Protein AF-A0A2H5X0K4-F1 (afdb_monomer_lite)

pLDDT: mean 94.86, std 5.43, range [49.44, 98.5]

Foldseek 3Di:
DEAEAEDDPPDDPVNVVVVQVVCVVVPHPYYDYAPCVPVNPVSCVRVVVVVVVCVVPDDDPDDPQDALQPQPVVLVQSCLCVPLVEPEEAEDPCAVVVSVVCVVVVLSSFHEDEDADPCGSARDNVDDDRDHHHYFYFHHWADPPVVRHIYTYRDDDCPDDDAPPDHLVVFWDADPVRDITSDDD

Secondary structure (DSSP, 8-state):
-EEEEE--TT--HHHHHHHHHHHHHTT-SEEEEE-HHHHGGGGGHHHHHHHHHHHHH-------SS-TTS-HHHHHHHHHHHTS--SEEEEPTTHHHHHHHHHHTTGGGSPEEEE--TTSSSS-TT--SS--S-EEEE-EEEEETTTTEEEEE-S---SSPPPPSS-GGGG-EE-TT--EES---

Sequence (185 aa):
MVVAINRFPTDTEAEIELLGRLALAAGADRVAVSQSFARGAEGGIALAETVRDICRESTSHFQPLYPDNAPLTQKIETIAQQVYGASDVHYEAGVRSQLKQFEKWGFRHLPVCFAKTQFSLSHDPNLKGAPRDFTLPVVDAQLASGAGFIRVLCGEMMTMPGLPAEPAALRMDIDECGRITGMSW

Radius of gyration: 22.32 Å; chains: 1; bounding box: 61×39×52 Å

Structure (mmCIF, N/CA/C/O backbone):
data_AF-A0A2H5X0K4-F1
#
_entry.id   AF-A0A2H5X0K4-F1
#
loop_
_atom_site.group_PDB
_atom_site.id
_atom_site.type_symbol
_atom_site.label_atom_id
_atom_site.label_alt_id
_atom_site.label_comp_id
_atom_site.label_asym_id
_atom_site.label_entity_id
_atom_site.label_seq_id
_atom_site.pdbx_PDB_ins_code
_atom_site.Cartn_x
_atom_site.Cartn_y
_atom_site.Cartn_z
_atom_site.occupancy
_atom_site.B_iso_or_equiv
_atom_site.auth_seq_id
_atom_site.auth_comp_id
_atom_site.auth_asym_id
_atom_site.auth_atom_id
_atom_site.pdbx_PDB_model_num
ATOM 1 N N . MET A 1 1 ? -3.685 8.691 -13.829 1.00 90.94 1 MET A N 1
ATOM 2 C CA . MET A 1 1 ? -2.936 7.499 -13.389 1.00 90.94 1 MET A CA 1
ATOM 3 C C . MET A 1 1 ? -2.060 6.997 -14.530 1.00 90.94 1 MET A C 1
ATOM 5 O O . MET A 1 1 ? -2.572 6.732 -15.610 1.00 90.94 1 MET A O 1
ATOM 9 N N . VAL A 1 2 ? -0.752 6.869 -14.293 1.00 96.62 2 VAL A N 1
ATOM 10 C CA . VAL A 1 2 ? 0.201 6.246 -15.230 1.00 96.62 2 VAL A CA 1
ATOM 11 C C . VAL A 1 2 ? 0.543 4.855 -14.711 1.00 96.62 2 VAL A C 1
ATOM 13 O O . VAL A 1 2 ? 0.913 4.730 -13.545 1.00 96.62 2 VAL A O 1
ATOM 16 N N . VAL A 1 3 ? 0.463 3.828 -15.556 1.00 97.88 3 VAL A N 1
ATOM 17 C CA . VAL A 1 3 ? 1.002 2.497 -15.235 1.00 97.88 3 VAL A CA 1
ATOM 18 C C . VAL A 1 3 ? 2.413 2.376 -15.805 1.00 97.88 3 VAL A C 1
ATOM 20 O O . VAL A 1 3 ? 2.618 2.547 -17.006 1.00 97.88 3 VAL A O 1
ATOM 23 N N . ALA A 1 4 ? 3.384 2.078 -14.942 1.00 98.06 4 ALA A N 1
ATOM 24 C CA . ALA A 1 4 ? 4.766 1.822 -15.330 1.00 98.06 4 ALA A CA 1
ATOM 25 C C . ALA A 1 4 ? 5.026 0.310 -15.380 1.00 98.06 4 ALA A C 1
ATOM 27 O O . ALA A 1 4 ? 4.916 -0.370 -14.361 1.00 98.06 4 ALA A O 1
ATOM 28 N N . ILE A 1 5 ? 5.385 -0.212 -16.552 1.00 97.75 5 ILE A N 1
ATOM 29 C CA . ILE A 1 5 ? 5.762 -1.618 -16.733 1.00 97.75 5 ILE A CA 1
ATOM 30 C C . ILE A 1 5 ? 7.285 -1.704 -16.674 1.00 97.75 5 ILE A C 1
ATOM 32 O O . ILE A 1 5 ? 7.965 -1.231 -17.582 1.00 97.75 5 ILE A O 1
ATOM 36 N N . ASN A 1 6 ? 7.832 -2.298 -15.616 1.00 97.44 6 ASN A N 1
ATOM 37 C CA . ASN A 1 6 ? 9.268 -2.566 -15.534 1.00 97.44 6 ASN A CA 1
ATOM 38 C C . ASN A 1 6 ? 9.605 -3.783 -16.393 1.00 97.44 6 ASN A C 1
ATOM 40 O O . ASN A 1 6 ? 9.147 -4.880 -16.090 1.00 97.44 6 ASN A O 1
ATOM 44 N N . ARG A 1 7 ? 10.406 -3.586 -17.443 1.00 96.19 7 ARG A N 1
ATOM 45 C CA . ARG A 1 7 ? 10.774 -4.660 -18.368 1.00 96.19 7 ARG A CA 1
ATOM 46 C C . ARG A 1 7 ? 11.856 -5.565 -17.785 1.00 96.19 7 ARG A C 1
ATOM 48 O O . ARG A 1 7 ? 12.901 -5.079 -17.348 1.00 96.19 7 ARG A O 1
ATOM 55 N N . PHE A 1 8 ? 11.644 -6.870 -17.895 1.00 96.94 8 PHE A N 1
ATOM 56 C CA . PHE A 1 8 ? 12.611 -7.916 -17.584 1.00 96.94 8 PHE A CA 1
ATOM 57 C C . PHE A 1 8 ? 13.146 -8.605 -18.851 1.00 96.94 8 PHE A C 1
ATOM 59 O O . PHE A 1 8 ? 12.507 -8.560 -19.904 1.00 96.94 8 PHE A O 1
ATOM 66 N N . PRO A 1 9 ? 14.326 -9.259 -18.784 1.00 95.19 9 PRO A N 1
ATOM 67 C CA . PRO A 1 9 ? 14.927 -9.925 -19.944 1.00 95.19 9 PRO A CA 1
ATOM 68 C C . PRO A 1 9 ? 14.080 -11.047 -20.555 1.00 95.19 9 PRO A C 1
ATOM 70 O O . PRO A 1 9 ? 14.244 -11.359 -21.730 1.00 95.19 9 PRO A O 1
ATOM 73 N N . THR A 1 10 ? 13.209 -11.670 -19.761 1.00 97.31 10 THR A N 1
ATOM 74 C CA . THR A 1 10 ? 12.339 -12.772 -20.190 1.00 97.31 10 THR A CA 1
ATOM 75 C C . THR A 1 10 ? 11.026 -12.308 -20.812 1.00 97.31 10 THR A C 1
ATOM 77 O O . THR A 1 10 ? 10.320 -13.140 -21.373 1.00 97.31 10 THR A O 1
ATOM 80 N N . ASP A 1 11 ? 10.693 -11.019 -20.714 1.00 97.38 11 ASP A N 1
ATOM 81 C CA . ASP A 1 11 ? 9.416 -10.501 -21.197 1.00 97.38 11 ASP A CA 1
ATOM 82 C C . ASP A 1 11 ? 9.394 -10.469 -22.725 1.00 97.38 11 ASP A C 1
ATOM 84 O O . ASP A 1 11 ? 10.299 -9.928 -23.376 1.00 97.38 11 ASP A O 1
ATOM 88 N N . THR A 1 12 ? 8.324 -10.999 -23.307 1.00 98.00 12 THR A N 1
ATOM 89 C CA . THR A 1 12 ? 8.074 -10.881 -24.743 1.00 98.00 12 THR A CA 1
ATOM 90 C C . THR A 1 12 ? 7.369 -9.564 -25.070 1.00 98.00 12 THR A C 1
ATOM 92 O O . THR A 1 12 ? 6.610 -9.025 -24.263 1.00 98.00 12 THR A O 1
ATOM 95 N N . GLU A 1 13 ? 7.557 -9.048 -26.289 1.00 97.25 13 GLU A N 1
ATOM 96 C CA . GLU A 1 13 ? 6.825 -7.847 -26.732 1.00 97.25 13 GLU A CA 1
ATOM 97 C C . GLU A 1 13 ? 5.305 -8.059 -26.692 1.00 97.25 13 GLU A C 1
ATOM 99 O O . GLU A 1 13 ? 4.564 -7.173 -26.276 1.00 97.25 13 GLU A O 1
ATOM 104 N N . ALA A 1 14 ? 4.839 -9.264 -27.038 1.00 98.06 14 ALA A N 1
ATOM 105 C CA . ALA A 1 14 ? 3.418 -9.601 -27.026 1.00 98.06 14 ALA A CA 1
ATOM 106 C C . ALA A 1 14 ? 2.798 -9.506 -25.618 1.00 98.06 14 ALA A C 1
ATOM 108 O O . ALA A 1 14 ? 1.665 -9.041 -25.474 1.00 98.06 14 ALA A O 1
ATOM 109 N N . GLU A 1 15 ? 3.526 -9.918 -24.575 1.00 98.25 15 GLU A N 1
ATOM 110 C CA . GLU A 1 15 ? 3.076 -9.795 -23.182 1.00 98.25 15 GLU A CA 1
ATOM 111 C C . GLU A 1 15 ? 3.027 -8.334 -22.731 1.00 98.25 15 GLU A C 1
ATOM 113 O O . GLU A 1 15 ? 2.047 -7.918 -22.110 1.00 98.25 15 GLU A O 1
ATOM 118 N N . ILE A 1 16 ? 4.043 -7.540 -23.083 1.00 97.75 16 ILE A N 1
ATOM 119 C CA . ILE A 1 16 ? 4.106 -6.111 -22.750 1.00 97.75 16 ILE A CA 1
ATOM 120 C C . ILE A 1 16 ? 2.952 -5.353 -23.421 1.00 97.75 16 ILE A C 1
ATOM 122 O O . ILE A 1 16 ? 2.253 -4.574 -22.768 1.00 97.75 16 ILE A O 1
ATOM 126 N N . GLU A 1 17 ? 2.706 -5.610 -24.706 1.00 97.56 17 GLU A N 1
ATOM 127 C CA . GLU A 1 17 ? 1.599 -5.012 -25.454 1.00 97.56 17 GLU A CA 1
ATOM 128 C C . GLU A 1 17 ? 0.234 -5.424 -24.891 1.00 97.56 17 GLU A C 1
ATOM 130 O O . GLU A 1 17 ? -0.674 -4.595 -24.764 1.00 97.56 17 GLU A O 1
ATOM 135 N N . LEU A 1 18 ? 0.066 -6.702 -24.535 1.00 98.25 18 LEU A N 1
ATOM 136 C CA . LEU A 1 18 ? -1.154 -7.188 -23.896 1.00 98.25 18 LEU A CA 1
ATOM 137 C C . LEU A 1 18 ? -1.385 -6.491 -22.551 1.00 98.25 18 LEU A C 1
ATOM 139 O O . LEU A 1 18 ? -2.481 -5.978 -22.323 1.00 98.25 18 LEU A O 1
ATOM 143 N N . LEU A 1 19 ? -0.368 -6.428 -21.690 1.00 98.00 19 LEU A N 1
ATOM 144 C CA . LEU A 1 19 ? -0.458 -5.780 -20.383 1.00 98.00 19 LEU A CA 1
ATOM 145 C C . LEU A 1 19 ? -0.801 -4.293 -20.518 1.00 98.00 19 LEU A C 1
ATOM 147 O O . LEU A 1 19 ? -1.667 -3.797 -19.797 1.00 98.00 19 LEU A O 1
ATOM 151 N N . GLY A 1 20 ? -0.187 -3.595 -21.476 1.00 97.69 20 GLY A N 1
ATOM 152 C CA . GLY A 1 20 ? -0.501 -2.196 -21.752 1.00 97.69 20 GLY A CA 1
ATOM 153 C C . GLY A 1 20 ? -1.956 -1.992 -22.170 1.00 97.69 20 GLY A C 1
ATOM 154 O O . GLY A 1 20 ? -2.641 -1.127 -21.623 1.00 97.69 20 GLY A O 1
ATOM 155 N N . ARG A 1 21 ? -2.479 -2.835 -23.070 1.00 98.19 21 ARG A N 1
ATOM 156 C CA . ARG A 1 21 ? -3.899 -2.783 -23.459 1.00 98.19 21 ARG A CA 1
ATOM 157 C C . ARG A 1 21 ? -4.834 -3.072 -22.287 1.00 98.19 21 ARG A C 1
ATOM 159 O O . ARG A 1 21 ? -5.835 -2.376 -22.136 1.00 98.19 21 ARG A O 1
ATOM 166 N N . LEU A 1 22 ? -4.513 -4.066 -21.457 1.00 98.19 22 LEU A N 1
ATOM 167 C CA . LEU A 1 22 ? -5.312 -4.404 -20.276 1.00 98.19 22 LEU A CA 1
ATOM 168 C C . LEU A 1 22 ? -5.321 -3.265 -19.250 1.00 98.19 22 LEU A C 1
ATOM 170 O O . LEU A 1 22 ? -6.377 -2.955 -18.707 1.00 98.19 22 LEU A O 1
ATOM 174 N N . ALA A 1 23 ? -4.184 -2.606 -19.022 1.00 97.88 23 ALA A N 1
ATOM 175 C CA . ALA A 1 23 ? -4.092 -1.468 -18.112 1.00 97.88 23 ALA A CA 1
ATOM 176 C C . ALA A 1 23 ? -4.954 -0.283 -18.579 1.00 97.88 23 ALA A C 1
ATOM 178 O O . ALA A 1 23 ? -5.689 0.292 -17.776 1.00 97.88 23 ALA A O 1
ATOM 179 N N . LEU A 1 24 ? -4.921 0.048 -19.875 1.00 97.62 24 LEU A N 1
ATOM 180 C CA . LEU A 1 24 ? -5.780 1.090 -20.451 1.00 97.62 24 LEU A CA 1
ATOM 181 C C . LEU A 1 24 ? -7.266 0.718 -20.342 1.00 97.62 24 LEU A C 1
ATOM 183 O O . LEU A 1 24 ? -8.077 1.534 -19.914 1.00 97.62 24 LEU A O 1
ATOM 187 N N . ALA A 1 25 ? -7.623 -0.531 -20.658 1.00 98.06 25 ALA A N 1
ATOM 188 C CA . ALA A 1 25 ? -8.995 -1.023 -20.525 1.00 98.06 25 ALA A CA 1
ATOM 189 C C . ALA A 1 25 ? -9.495 -1.024 -19.067 1.00 98.06 25 ALA A C 1
ATOM 191 O O . ALA A 1 25 ? -10.690 -0.868 -18.829 1.00 98.06 25 ALA A O 1
ATOM 192 N N . ALA A 1 26 ? -8.589 -1.165 -18.096 1.00 96.62 26 ALA A N 1
ATOM 193 C CA . ALA A 1 26 ? -8.879 -1.087 -16.665 1.00 96.62 26 ALA A CA 1
ATOM 194 C C . ALA A 1 26 ? -8.952 0.356 -16.119 1.00 96.62 26 ALA A C 1
ATOM 196 O O . ALA A 1 26 ? -9.176 0.537 -14.924 1.00 96.62 26 ALA A O 1
ATOM 197 N N . GLY A 1 27 ? -8.777 1.377 -16.968 1.00 95.62 27 GLY A N 1
ATOM 198 C CA . GLY A 1 27 ? -8.928 2.787 -16.596 1.00 95.62 27 GLY A CA 1
ATOM 199 C C . GLY A 1 27 ? -7.622 3.533 -16.313 1.00 95.62 27 GLY A C 1
ATOM 200 O O . GLY A 1 27 ? -7.660 4.615 -15.730 1.00 95.62 27 GLY A O 1
ATOM 201 N N . ALA A 1 28 ? -6.460 2.995 -16.697 1.00 96.06 28 ALA A N 1
ATOM 202 C CA . ALA A 1 28 ? -5.236 3.794 -16.728 1.00 96.06 28 ALA A CA 1
ATOM 203 C C . ALA A 1 28 ? -5.314 4.865 -17.827 1.00 96.06 28 ALA A C 1
ATOM 205 O O . ALA A 1 28 ? -5.717 4.576 -18.951 1.00 96.06 28 ALA A O 1
ATOM 206 N N . ASP A 1 29 ? -4.856 6.083 -17.532 1.00 94.75 29 ASP A N 1
ATOM 207 C CA . ASP A 1 29 ? -4.833 7.171 -18.519 1.00 94.75 29 ASP A CA 1
ATOM 208 C C . ASP A 1 29 ? -3.709 6.978 -19.544 1.00 94.75 29 ASP A C 1
ATOM 210 O O . ASP A 1 29 ? -3.849 7.322 -20.720 1.00 94.75 29 ASP A O 1
ATOM 214 N N . ARG A 1 30 ? -2.565 6.450 -19.091 1.00 96.25 30 ARG A N 1
ATOM 215 C CA . ARG A 1 30 ? -1.396 6.131 -19.919 1.00 96.25 30 ARG A CA 1
ATOM 216 C C . ARG A 1 30 ? -0.648 4.927 -19.354 1.00 96.25 30 ARG A C 1
ATOM 218 O O . ARG A 1 30 ? -0.710 4.632 -18.158 1.00 96.25 30 ARG A O 1
ATOM 225 N N . VAL A 1 31 ? 0.127 4.289 -20.223 1.00 97.62 31 VAL A N 1
ATOM 226 C CA . VAL A 1 31 ? 1.060 3.213 -19.884 1.00 97.62 31 VAL A CA 1
ATOM 227 C C . VAL A 1 31 ? 2.427 3.573 -20.450 1.00 97.62 31 VAL A C 1
ATOM 229 O O . VAL A 1 31 ? 2.511 4.028 -21.589 1.00 97.62 31 VAL A O 1
ATOM 232 N N . ALA A 1 32 ? 3.486 3.351 -19.678 1.00 97.56 32 ALA A N 1
ATOM 233 C CA . ALA A 1 32 ? 4.859 3.501 -20.141 1.00 97.56 32 ALA A CA 1
ATOM 234 C C . ALA A 1 32 ? 5.707 2.299 -19.716 1.00 97.56 32 ALA A C 1
ATOM 236 O O . ALA A 1 32 ? 5.618 1.824 -18.583 1.00 97.56 32 ALA A O 1
ATOM 237 N N . VAL A 1 33 ? 6.551 1.819 -20.627 1.00 96.81 33 VAL A N 1
ATOM 238 C CA . VAL A 1 33 ? 7.527 0.763 -20.340 1.00 96.81 33 VAL A CA 1
ATOM 239 C C . VAL A 1 33 ? 8.814 1.412 -19.840 1.00 96.81 33 VAL A C 1
ATOM 241 O O . VAL A 1 33 ? 9.333 2.335 -20.464 1.00 96.81 33 VAL A O 1
ATOM 244 N N . SER A 1 34 ? 9.323 0.925 -18.714 1.00 97.12 34 SER A N 1
ATOM 245 C CA . SER A 1 34 ? 10.542 1.392 -18.060 1.00 97.12 34 SER A CA 1
ATOM 246 C C . SER A 1 34 ? 11.646 0.346 -18.185 1.00 97.12 34 SER A C 1
ATOM 248 O O . SER A 1 34 ? 11.444 -0.835 -17.893 1.00 97.12 34 SER A O 1
ATOM 250 N N . GLN A 1 35 ? 12.833 0.795 -18.593 1.00 96.81 35 GLN A N 1
ATOM 251 C CA . GLN A 1 35 ? 14.063 -0.003 -18.658 1.00 96.81 35 GLN A CA 1
ATOM 252 C C . GLN A 1 35 ? 15.148 0.547 -17.721 1.00 96.81 35 GLN A C 1
ATOM 254 O O . GLN A 1 35 ? 16.332 0.252 -17.897 1.00 96.81 35 GLN A O 1
ATOM 259 N N . SER A 1 36 ? 14.772 1.355 -16.724 1.00 96.25 36 SER A N 1
ATOM 260 C CA . SER A 1 36 ? 15.733 2.103 -15.906 1.00 96.25 36 SER A CA 1
ATOM 261 C C . SER A 1 36 ? 16.715 1.229 -15.126 1.00 96.25 36 SER A C 1
ATOM 263 O O . SER A 1 36 ? 17.831 1.659 -14.864 1.00 96.25 36 SER A O 1
ATOM 265 N N . PHE A 1 37 ? 16.342 -0.011 -14.795 1.00 94.12 37 PHE A N 1
ATOM 266 C CA . PHE A 1 37 ? 17.263 -0.960 -14.162 1.00 94.12 37 PHE A CA 1
ATOM 267 C C . PHE A 1 37 ? 18.452 -1.311 -15.074 1.00 94.12 37 PHE A C 1
ATOM 269 O O . PHE A 1 37 ? 19.591 -1.326 -14.625 1.00 94.12 37 PHE A O 1
ATOM 276 N N . ALA A 1 38 ? 18.199 -1.552 -16.365 1.00 94.88 38 ALA A N 1
ATOM 277 C CA . ALA A 1 38 ? 19.230 -1.961 -17.320 1.00 94.88 38 ALA A CA 1
ATOM 278 C C . ALA A 1 38 ? 19.938 -0.777 -18.000 1.00 94.88 38 ALA A C 1
ATOM 280 O O . ALA A 1 38 ? 21.078 -0.916 -18.435 1.00 94.88 38 ALA A O 1
ATOM 281 N N . ARG A 1 39 ? 19.262 0.373 -18.133 1.00 95.25 39 ARG A N 1
ATOM 282 C CA . ARG A 1 39 ? 19.741 1.537 -18.909 1.00 95.25 39 ARG A CA 1
ATOM 283 C C . ARG A 1 39 ? 19.861 2.830 -18.101 1.00 95.25 39 ARG A C 1
ATOM 285 O O . ARG A 1 39 ? 20.067 3.898 -18.671 1.00 95.25 39 ARG A O 1
ATOM 292 N N . GLY A 1 40 ? 19.706 2.768 -16.780 1.00 95.25 40 GLY A N 1
ATOM 293 C CA . GLY A 1 40 ? 19.738 3.952 -15.924 1.00 95.25 40 GLY A CA 1
ATOM 294 C C . GLY A 1 40 ? 18.687 4.991 -16.330 1.00 95.25 40 GLY A C 1
ATOM 295 O O . GLY A 1 40 ? 17.570 4.652 -16.716 1.00 95.25 40 GLY A O 1
ATOM 296 N N . ALA A 1 41 ? 19.045 6.273 -16.267 1.00 95.81 41 ALA A N 1
ATOM 297 C CA . ALA A 1 41 ? 18.117 7.371 -16.548 1.00 95.81 41 ALA A CA 1
ATOM 298 C C . ALA A 1 41 ? 17.532 7.339 -17.974 1.00 95.81 41 ALA A C 1
ATOM 300 O O . ALA A 1 41 ? 16.361 7.667 -18.154 1.00 95.81 41 ALA A O 1
ATOM 301 N N . GLU A 1 42 ? 18.309 6.902 -18.971 1.00 96.88 42 GLU A N 1
ATOM 302 C CA . GLU A 1 42 ? 17.862 6.822 -20.369 1.00 96.88 42 GLU A CA 1
ATOM 303 C C . GLU A 1 42 ? 16.654 5.884 -20.519 1.00 96.88 42 GLU A C 1
ATOM 305 O O . GLU A 1 42 ? 15.681 6.211 -21.198 1.00 96.88 42 GLU A O 1
ATOM 310 N N . GLY A 1 43 ? 16.660 4.760 -19.794 1.00 95.88 43 GLY A N 1
ATOM 311 C CA . GLY A 1 43 ? 15.558 3.794 -19.775 1.00 95.88 43 GLY A CA 1
ATOM 312 C C . GLY A 1 43 ? 14.270 4.297 -19.114 1.00 95.88 43 GLY A C 1
ATOM 313 O O . GLY A 1 43 ? 13.255 3.603 -19.187 1.00 95.88 43 GLY A O 1
ATOM 314 N N . GLY A 1 44 ? 14.302 5.471 -18.475 1.00 96.75 44 GLY A N 1
ATOM 315 C CA . GLY A 1 44 ? 13.169 6.078 -17.776 1.00 96.75 44 GLY A CA 1
ATOM 316 C C . GLY A 1 44 ? 12.574 7.307 -18.465 1.00 96.75 44 GLY A C 1
ATOM 317 O O . GLY A 1 44 ? 11.552 7.808 -17.994 1.00 96.75 44 GLY A O 1
ATOM 318 N N . ILE A 1 45 ? 13.170 7.795 -19.562 1.00 97.62 45 ILE A N 1
ATOM 319 C CA . ILE A 1 45 ? 12.746 9.042 -20.226 1.00 97.62 45 ILE A CA 1
ATOM 320 C C . ILE A 1 45 ? 11.277 8.966 -20.652 1.00 97.62 45 ILE A C 1
ATOM 322 O O . ILE A 1 45 ? 10.499 9.849 -20.303 1.00 97.62 45 ILE A O 1
ATOM 326 N N . ALA A 1 46 ? 10.868 7.878 -21.309 1.00 95.00 46 ALA A N 1
ATOM 327 C CA . ALA A 1 46 ? 9.492 7.714 -21.778 1.00 95.00 46 ALA A CA 1
ATOM 328 C C . ALA A 1 46 ? 8.462 7.767 -20.632 1.00 95.00 46 ALA A C 1
ATOM 330 O O . ALA A 1 46 ? 7.414 8.405 -20.755 1.00 95.00 46 ALA A O 1
ATOM 331 N N . LEU A 1 47 ? 8.767 7.143 -19.487 1.00 97.56 47 LEU A N 1
ATOM 332 C CA . LEU A 1 47 ? 7.920 7.218 -18.294 1.00 97.56 47 LEU A CA 1
ATOM 333 C C . LEU A 1 47 ? 7.873 8.649 -17.737 1.00 97.56 47 LEU A C 1
ATOM 335 O O . LEU A 1 47 ? 6.792 9.136 -17.409 1.00 97.56 47 LEU A O 1
ATOM 339 N N . ALA A 1 48 ? 9.017 9.332 -17.659 1.00 97.56 48 ALA A N 1
ATOM 340 C CA . ALA A 1 48 ? 9.095 10.703 -17.160 1.00 97.56 48 ALA A CA 1
ATOM 341 C C . ALA A 1 48 ? 8.303 11.689 -18.035 1.00 97.56 48 ALA A C 1
ATOM 343 O O . ALA A 1 48 ? 7.570 12.528 -17.509 1.00 97.56 48 ALA A O 1
ATOM 344 N N . GLU A 1 49 ? 8.399 11.565 -19.359 1.00 97.38 49 GLU A N 1
ATOM 345 C CA . GLU A 1 49 ? 7.620 12.369 -20.304 1.00 97.38 49 GLU A CA 1
ATOM 346 C C . GLU A 1 49 ? 6.122 12.085 -20.177 1.00 97.38 49 GLU A C 1
ATOM 348 O O . GLU A 1 49 ? 5.334 13.019 -20.059 1.00 97.38 49 GLU A O 1
ATOM 353 N N . THR A 1 50 ? 5.737 10.811 -20.060 1.00 96.88 50 THR A N 1
ATOM 354 C CA . THR A 1 50 ? 4.334 10.416 -19.855 1.00 96.88 50 THR A CA 1
ATOM 355 C C . THR A 1 50 ? 3.751 11.023 -18.575 1.00 96.88 50 THR A C 1
ATOM 357 O O . THR A 1 50 ? 2.623 11.520 -18.572 1.00 96.88 50 THR A O 1
ATOM 360 N N . VAL A 1 51 ? 4.516 11.016 -17.477 1.00 96.94 51 VAL A N 1
ATOM 361 C CA . VAL A 1 51 ? 4.111 11.643 -16.209 1.00 96.94 51 VAL A CA 1
ATOM 362 C C . VAL A 1 51 ? 4.001 13.161 -16.361 1.00 96.94 51 VAL A C 1
ATOM 364 O O . VAL A 1 51 ? 3.002 13.738 -15.935 1.00 96.94 51 VAL A O 1
ATOM 367 N N . ARG A 1 52 ? 4.992 13.813 -16.987 1.00 96.94 52 ARG A N 1
ATOM 368 C CA . ARG A 1 52 ? 4.976 15.261 -17.262 1.00 96.94 52 ARG A CA 1
ATOM 369 C C . ARG A 1 52 ? 3.720 15.659 -18.033 1.00 96.94 52 ARG A C 1
ATOM 371 O O . ARG A 1 52 ? 3.095 16.660 -17.686 1.00 96.94 52 ARG A O 1
ATOM 378 N N . ASP A 1 53 ? 3.374 14.897 -19.061 1.00 96.19 53 ASP A N 1
ATOM 379 C CA . ASP A 1 53 ? 2.269 15.220 -19.955 1.00 96.19 53 ASP A CA 1
ATOM 380 C C . ASP A 1 53 ? 0.922 15.026 -19.246 1.00 96.19 53 ASP A C 1
ATOM 382 O O . ASP A 1 53 ? 0.104 15.944 -19.251 1.00 96.19 53 ASP A O 1
ATOM 386 N N . ILE A 1 54 ? 0.738 13.942 -18.478 1.00 94.88 54 ILE A N 1
ATOM 387 C CA . ILE A 1 54 ? -0.458 13.784 -17.627 1.00 94.88 54 ILE A CA 1
ATOM 388 C C . ILE A 1 54 ? -0.598 14.918 -16.611 1.00 94.88 54 ILE A C 1
ATOM 390 O O . ILE A 1 54 ? -1.700 15.432 -16.431 1.00 94.88 54 ILE A O 1
ATOM 394 N N . CYS A 1 55 ? 0.493 15.343 -15.970 1.00 94.31 55 CYS A N 1
ATOM 395 C CA . CYS A 1 55 ? 0.453 16.454 -15.018 1.00 94.31 55 CYS A CA 1
ATOM 396 C C . CYS A 1 55 ? 0.054 17.792 -15.665 1.00 94.31 55 CYS A C 1
ATOM 398 O O . CYS A 1 55 ? -0.411 18.684 -14.961 1.00 94.31 55 CYS A O 1
ATOM 400 N N . ARG A 1 56 ? 0.253 17.955 -16.980 1.00 94.69 56 ARG A N 1
ATOM 401 C CA . ARG A 1 56 ? -0.144 19.156 -17.733 1.00 94.69 56 ARG A CA 1
ATOM 402 C C . ARG A 1 56 ? -1.564 19.066 -18.280 1.00 94.69 56 ARG A C 1
ATOM 404 O O . ARG A 1 56 ? -2.257 20.075 -18.326 1.00 94.69 56 ARG A O 1
ATOM 411 N N . GLU A 1 57 ? -1.967 17.882 -18.725 1.00 94.44 57 GLU A N 1
ATOM 412 C CA . GLU A 1 57 ? -3.231 17.653 -19.431 1.00 94.44 57 GLU A CA 1
ATOM 413 C C . GLU A 1 57 ? -4.400 17.362 -18.485 1.00 94.44 57 GLU A C 1
ATOM 415 O O . GLU A 1 57 ? -5.551 17.632 -18.823 1.00 94.44 57 GLU A O 1
ATOM 420 N N . SER A 1 58 ? -4.127 16.793 -17.308 1.00 90.12 58 SER A N 1
ATOM 421 C CA . SER A 1 58 ? -5.154 16.283 -16.397 1.00 90.12 58 SER A CA 1
ATOM 422 C C . SER A 1 58 ? -5.243 17.101 -15.113 1.00 90.12 58 SER A C 1
ATOM 424 O O . SER A 1 58 ? -4.236 17.504 -14.536 1.00 90.12 58 SER A O 1
ATOM 426 N N . THR A 1 59 ? -6.465 17.295 -14.615 1.00 90.06 59 THR A N 1
ATOM 427 C CA . THR A 1 59 ? -6.708 17.897 -13.295 1.00 90.06 59 THR A CA 1
ATOM 428 C C . THR A 1 59 ? -6.983 16.793 -12.278 1.00 90.06 59 THR A C 1
ATOM 430 O O . THR A 1 59 ? -7.835 15.936 -12.497 1.00 90.06 59 THR A O 1
ATOM 433 N N . SER A 1 60 ? -6.268 16.809 -11.151 1.00 91.88 60 SER A N 1
ATOM 434 C CA . SER A 1 60 ? -6.551 15.911 -10.030 1.00 91.88 60 SER A CA 1
ATOM 435 C C . SER A 1 60 ? -7.753 16.411 -9.227 1.00 91.88 60 SER A C 1
ATOM 437 O O . SER A 1 60 ? -7.796 17.571 -8.822 1.00 91.88 60 SER A O 1
ATOM 439 N N . HIS A 1 61 ? -8.695 15.515 -8.934 1.00 92.31 61 HIS A N 1
ATOM 440 C CA . HIS A 1 61 ? -9.809 15.751 -8.008 1.00 92.31 61 HIS A CA 1
ATOM 441 C C . HIS A 1 61 ? -9.566 15.050 -6.669 1.00 92.31 61 HIS A C 1
ATOM 443 O O . HIS A 1 61 ? -10.450 14.395 -6.123 1.00 92.31 61 HIS A O 1
ATOM 449 N N . PHE A 1 62 ? -8.333 15.139 -6.170 1.00 95.31 62 PHE A N 1
ATOM 450 C CA . PHE A 1 62 ? -7.930 14.485 -4.934 1.00 95.31 62 PHE A CA 1
ATOM 451 C C . PHE A 1 62 ? -8.837 14.871 -3.760 1.00 95.31 62 PHE A C 1
ATOM 453 O O . PHE A 1 62 ? -9.035 16.051 -3.467 1.00 95.31 62 PHE A O 1
ATOM 460 N N . GLN A 1 63 ? -9.332 13.852 -3.062 1.00 95.00 63 GLN A N 1
ATOM 461 C CA . GLN A 1 63 ? -10.001 13.967 -1.774 1.00 95.00 63 GLN A CA 1
ATOM 462 C C . GLN A 1 63 ? -9.557 12.795 -0.889 1.00 95.00 63 GLN A C 1
ATOM 464 O O . GLN A 1 63 ? -9.355 11.691 -1.407 1.00 95.00 63 GLN A O 1
ATOM 469 N N . PRO A 1 64 ? -9.401 12.995 0.432 1.00 95.81 64 PRO A N 1
ATOM 470 C CA . PRO A 1 64 ? -9.198 11.888 1.356 1.00 95.81 64 PRO A CA 1
ATOM 471 C C . PRO A 1 64 ? -10.349 10.878 1.277 1.00 95.81 64 PRO A C 1
ATOM 473 O O . PRO A 1 64 ? -11.504 11.256 1.095 1.00 95.81 64 PRO A O 1
ATOM 476 N N . LEU A 1 65 ? -10.034 9.594 1.469 1.00 97.06 65 LEU A N 1
ATOM 477 C CA . LEU A 1 65 ? -11.007 8.497 1.374 1.00 97.06 65 LEU A CA 1
ATOM 478 C C . LEU A 1 65 ? -12.154 8.614 2.395 1.00 97.06 65 LEU A C 1
ATOM 480 O O . LEU A 1 65 ? -13.262 8.139 2.167 1.00 97.06 65 LEU A O 1
ATOM 484 N N . TYR A 1 66 ? -11.885 9.239 3.537 1.00 97.25 66 TYR A N 1
ATOM 485 C CA . TYR A 1 66 ? -12.851 9.488 4.598 1.00 97.25 66 TYR A CA 1
ATOM 486 C C . TYR A 1 66 ? -12.585 10.860 5.233 1.00 97.25 66 TYR A C 1
ATOM 488 O O . TYR A 1 66 ? -11.452 11.346 5.192 1.00 97.25 66 TYR A O 1
ATOM 496 N N . PRO A 1 67 ? -13.588 11.487 5.871 1.00 96.75 67 PRO A N 1
ATOM 497 C CA . PRO A 1 67 ? -13.378 12.718 6.623 1.00 96.75 67 PRO A CA 1
ATOM 498 C C . PRO A 1 67 ? -12.620 12.454 7.931 1.00 96.75 67 PRO A C 1
ATOM 500 O O . PRO A 1 67 ? -12.853 11.445 8.604 1.00 96.75 67 PRO A O 1
ATOM 503 N N . ASP A 1 68 ? -11.779 13.401 8.350 1.00 95.19 68 ASP A N 1
ATOM 504 C CA . ASP A 1 68 ? -10.944 13.266 9.553 1.00 95.19 68 ASP A CA 1
ATOM 505 C C . ASP A 1 68 ? -11.759 12.944 10.806 1.00 95.19 68 ASP A C 1
ATOM 507 O O . ASP A 1 68 ? -11.349 12.126 11.616 1.00 95.19 68 ASP A O 1
ATOM 511 N N . ASN A 1 69 ? -12.956 13.508 10.953 1.00 95.44 69 ASN A N 1
ATOM 512 C CA . ASN A 1 69 ? -13.808 13.267 12.118 1.00 95.44 69 ASN A CA 1
ATOM 513 C C . ASN A 1 69 ? -14.791 12.093 11.947 1.00 95.44 69 ASN A C 1
ATOM 515 O O . ASN A 1 69 ? -15.730 11.968 12.738 1.00 95.44 69 ASN A O 1
ATOM 519 N N . ALA A 1 70 ? -14.614 11.203 10.965 1.00 97.50 70 ALA A N 1
ATOM 520 C CA . ALA A 1 70 ? -15.359 9.940 10.929 1.00 97.50 70 ALA A CA 1
ATOM 521 C C . ALA A 1 70 ? -15.092 9.102 12.204 1.00 97.50 70 ALA A C 1
ATOM 523 O O . ALA A 1 70 ? -13.989 9.174 12.754 1.00 97.50 70 ALA A O 1
ATOM 524 N N . PRO A 1 71 ? -16.069 8.320 12.705 1.00 98.12 71 PRO A N 1
ATOM 525 C CA . PRO A 1 71 ? -15.819 7.301 13.723 1.00 98.12 71 PRO A CA 1
ATOM 526 C C . PRO A 1 71 ? -14.686 6.365 13.296 1.00 98.12 71 PRO A C 1
ATOM 528 O O . PRO A 1 71 ? -14.568 6.016 12.120 1.00 98.12 71 PRO A O 1
ATOM 531 N N . LEU A 1 72 ? -13.864 5.919 14.242 1.00 98.25 72 LEU A N 1
ATOM 532 C CA . LEU A 1 72 ? -12.683 5.108 13.942 1.00 98.25 72 LEU A CA 1
ATOM 533 C C . LEU A 1 72 ? -13.047 3.777 13.279 1.00 98.25 72 LEU A C 1
ATOM 535 O O . LEU A 1 72 ? -12.355 3.338 12.365 1.00 98.25 72 LEU A O 1
ATOM 539 N N . THR A 1 73 ? -14.159 3.161 13.686 1.00 98.06 73 THR A N 1
ATOM 540 C CA . THR A 1 73 ? -14.673 1.949 13.029 1.00 98.06 73 THR A CA 1
ATOM 541 C C . THR A 1 73 ? -15.057 2.222 11.579 1.00 98.06 73 THR A C 1
ATOM 543 O O . THR A 1 73 ? -14.671 1.455 10.708 1.00 98.06 73 THR A O 1
ATOM 546 N N . GLN A 1 74 ? -15.694 3.364 11.298 1.00 98.19 74 GLN A N 1
ATOM 547 C CA . GLN A 1 74 ? -16.059 3.743 9.933 1.00 98.19 74 GLN A CA 1
ATOM 548 C C . GLN A 1 74 ? -14.815 3.961 9.064 1.00 98.19 74 GLN A C 1
ATOM 550 O O . GLN A 1 74 ? -14.812 3.565 7.904 1.00 98.19 74 GLN A O 1
ATOM 555 N N . LYS A 1 75 ? -13.737 4.547 9.603 1.00 98.50 75 LYS A N 1
ATOM 556 C CA . LYS A 1 75 ? -12.463 4.695 8.872 1.00 98.50 75 LYS A CA 1
ATOM 557 C C . LYS A 1 75 ? -11.869 3.340 8.480 1.00 98.50 75 LYS A C 1
ATOM 559 O O . LYS A 1 75 ? -11.430 3.164 7.346 1.00 98.50 75 LYS A O 1
ATOM 564 N N . ILE A 1 76 ? -11.886 2.388 9.416 1.00 98.50 76 ILE A N 1
ATOM 565 C CA . ILE A 1 76 ? -11.417 1.010 9.207 1.00 98.50 76 ILE A CA 1
ATOM 566 C C . ILE A 1 76 ? -12.265 0.318 8.135 1.00 98.50 76 ILE A C 1
ATOM 568 O O . ILE A 1 76 ? -11.718 -0.196 7.164 1.00 98.50 76 ILE A O 1
ATOM 572 N N . GLU A 1 77 ? -13.590 0.351 8.283 1.00 98.38 77 GLU A N 1
ATOM 573 C CA . GLU A 1 77 ? -14.549 -0.255 7.352 1.00 98.38 77 GLU A CA 1
ATOM 574 C C . GLU A 1 77 ? -14.436 0.363 5.947 1.00 98.38 77 GLU A C 1
ATOM 576 O O . GLU A 1 77 ? -14.411 -0.365 4.957 1.00 98.38 77 GLU A O 1
ATOM 581 N N . THR A 1 78 ? -14.250 1.686 5.849 1.00 98.38 78 THR A N 1
ATOM 582 C CA . THR A 1 78 ? -14.081 2.390 4.565 1.00 98.38 78 THR A CA 1
ATOM 583 C C . THR A 1 78 ? -12.850 1.893 3.808 1.00 98.38 78 THR A C 1
ATOM 585 O O . THR A 1 78 ? -12.953 1.578 2.625 1.00 98.38 78 THR A O 1
ATOM 588 N N . ILE A 1 79 ? -11.691 1.780 4.469 1.00 98.12 79 ILE A N 1
ATOM 589 C CA . ILE A 1 79 ? -10.483 1.240 3.821 1.00 98.12 79 ILE A CA 1
ATOM 590 C C . ILE A 1 79 ? -10.687 -0.233 3.455 1.00 98.12 79 ILE A C 1
ATOM 592 O O . ILE A 1 79 ? -10.383 -0.629 2.328 1.00 98.12 79 ILE A O 1
ATOM 596 N N . ALA A 1 80 ? -11.219 -1.040 4.377 1.00 97.69 80 ALA A N 1
ATOM 597 C CA . ALA A 1 8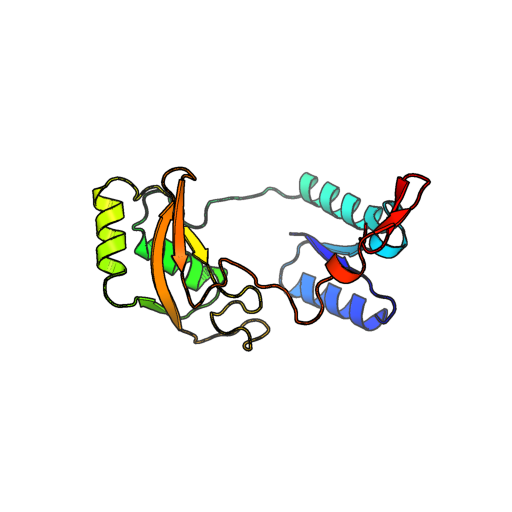0 ? -11.419 -2.467 4.148 1.00 97.69 80 ALA A CA 1
ATOM 598 C C . ALA A 1 80 ? -12.295 -2.733 2.913 1.00 97.69 80 ALA A C 1
ATOM 600 O O . ALA A 1 80 ? -11.943 -3.563 2.077 1.00 97.69 80 ALA A O 1
ATOM 601 N N . GLN A 1 81 ? -13.385 -1.985 2.757 1.00 97.19 81 GLN A N 1
ATOM 602 C CA . GLN A 1 81 ? -14.333 -2.176 1.663 1.00 97.19 81 GLN A CA 1
ATOM 603 C C . GLN A 1 81 ? -13.872 -1.513 0.360 1.00 97.19 81 GLN A C 1
ATOM 605 O O . GLN A 1 81 ? -13.889 -2.152 -0.688 1.00 97.19 81 GLN A O 1
ATOM 610 N N . GLN A 1 82 ? -13.434 -0.249 0.402 1.00 97.19 82 GLN A N 1
ATOM 611 C CA . GLN A 1 82 ? -13.152 0.517 -0.821 1.00 97.19 82 GLN A CA 1
ATOM 612 C C . GLN A 1 82 ? -11.750 0.278 -1.388 1.00 97.19 82 GLN A C 1
ATOM 614 O O . GLN A 1 82 ? -11.559 0.403 -2.595 1.00 97.19 82 GLN A O 1
ATOM 619 N N . VAL A 1 83 ? -10.769 -0.052 -0.542 1.00 96.44 83 VAL A N 1
ATOM 620 C CA . VAL A 1 83 ? -9.378 -0.267 -0.977 1.00 96.44 83 VAL A CA 1
ATOM 621 C C . VAL A 1 83 ? -9.067 -1.753 -1.094 1.00 96.44 83 VAL A C 1
ATOM 623 O O . VAL A 1 83 ? -8.486 -2.176 -2.090 1.00 96.44 83 VAL A O 1
ATOM 626 N N . TYR A 1 84 ? -9.437 -2.558 -0.093 1.00 96.88 84 TYR A N 1
ATOM 627 C CA . TYR A 1 84 ? -9.095 -3.986 -0.092 1.00 96.88 84 TYR A CA 1
ATOM 628 C C . TYR A 1 84 ? -10.154 -4.872 -0.753 1.00 96.88 84 TYR A C 1
ATOM 630 O O . TYR A 1 84 ? -9.829 -5.991 -1.145 1.00 96.88 84 TYR A O 1
ATOM 638 N N . GLY A 1 85 ? -11.391 -4.391 -0.901 1.00 96.69 85 GLY A N 1
ATOM 639 C CA . GLY A 1 85 ? -12.497 -5.182 -1.445 1.00 96.69 85 GLY A CA 1
ATOM 640 C C . GLY A 1 85 ? -13.036 -6.231 -0.468 1.00 96.69 85 GLY A C 1
ATOM 641 O O . GLY A 1 85 ? -13.598 -7.235 -0.903 1.00 96.69 85 GLY A O 1
ATOM 642 N N . ALA A 1 86 ? -12.842 -6.027 0.840 1.00 97.31 86 ALA A N 1
ATOM 643 C CA . ALA A 1 86 ? -13.409 -6.889 1.870 1.00 97.31 86 ALA A CA 1
ATOM 644 C C . ALA A 1 86 ? -14.930 -6.701 1.938 1.00 97.31 86 ALA A C 1
ATOM 646 O O . ALA A 1 86 ? -15.423 -5.575 1.851 1.00 97.31 86 ALA A O 1
ATOM 647 N N . SER A 1 87 ? -15.670 -7.785 2.154 1.00 97.19 87 SER A N 1
ATOM 648 C CA . SER A 1 87 ? -17.130 -7.718 2.296 1.00 97.19 87 SER A CA 1
ATOM 649 C C . SER A 1 87 ? -17.549 -7.254 3.688 1.00 97.19 87 SER A C 1
ATOM 651 O O . SER A 1 87 ? -18.581 -6.603 3.837 1.00 97.19 87 SER A O 1
ATOM 653 N N . ASP A 1 88 ? -16.745 -7.565 4.706 1.00 97.31 88 ASP A N 1
ATOM 654 C CA . ASP A 1 88 ? -17.020 -7.199 6.093 1.00 97.31 88 ASP A CA 1
ATOM 655 C C . ASP A 1 88 ? -15.723 -7.058 6.909 1.00 97.31 88 ASP A C 1
ATOM 657 O O . ASP A 1 88 ? -14.642 -7.476 6.479 1.00 97.31 88 ASP A O 1
ATOM 661 N N . VAL A 1 89 ? -15.836 -6.482 8.105 1.00 98.00 89 VAL A N 1
ATOM 662 C CA . VAL A 1 89 ? -14.753 -6.352 9.083 1.00 98.00 89 VAL A CA 1
ATOM 663 C C . VAL A 1 89 ? -15.153 -7.031 10.389 1.00 98.00 89 VAL A C 1
ATOM 665 O O . VAL A 1 89 ? -16.081 -6.612 11.083 1.00 98.00 89 VAL A O 1
ATOM 668 N N . HIS A 1 90 ? -14.394 -8.054 10.773 1.00 97.62 90 HIS A N 1
ATOM 669 C CA . HIS A 1 90 ? -14.576 -8.746 12.041 1.00 97.62 90 HIS A CA 1
ATOM 670 C C . HIS A 1 90 ? -13.634 -8.167 13.096 1.00 97.62 90 HIS A C 1
ATOM 672 O O . HIS A 1 90 ? -12.422 -8.190 12.922 1.00 97.62 90 HIS A O 1
ATOM 678 N N . TYR A 1 91 ? -14.175 -7.687 14.212 1.00 98.00 91 TYR A N 1
ATOM 679 C CA . TYR A 1 91 ? -13.377 -7.151 15.316 1.00 98.00 91 TYR A CA 1
ATOM 680 C C . TYR A 1 91 ? -13.259 -8.183 16.429 1.00 98.00 91 TYR A C 1
ATOM 682 O O . TYR A 1 91 ? -14.280 -8.657 16.931 1.00 98.00 91 TYR A O 1
ATOM 690 N N . GLU A 1 92 ? -12.037 -8.468 16.866 1.00 96.25 92 GLU A N 1
ATOM 691 C CA . GLU A 1 92 ? -11.820 -9.293 18.048 1.00 96.25 92 GLU A CA 1
ATOM 692 C C . GLU A 1 92 ? -12.331 -8.630 19.336 1.00 96.25 92 GLU A C 1
ATOM 694 O O . GLU A 1 92 ? -12.643 -7.429 19.404 1.00 96.25 92 GLU A O 1
ATOM 699 N N . ALA A 1 93 ? -12.461 -9.453 20.378 1.00 95.56 93 ALA A N 1
ATOM 700 C CA . ALA A 1 93 ? -13.001 -9.038 21.661 1.00 95.56 93 ALA A CA 1
ATOM 701 C C . ALA A 1 93 ? -12.209 -7.849 22.234 1.00 95.56 93 ALA A C 1
ATOM 703 O O . ALA A 1 93 ? -10.990 -7.875 22.345 1.00 95.56 93 ALA A O 1
ATOM 704 N N . GLY A 1 94 ? -12.919 -6.787 22.619 1.00 95.25 94 GLY A N 1
ATOM 705 C CA . GLY A 1 94 ? -12.320 -5.597 23.231 1.00 95.25 94 GLY A CA 1
ATOM 706 C C . GLY A 1 94 ? -11.869 -4.512 22.248 1.00 95.25 94 GLY A C 1
ATOM 707 O O . GLY A 1 94 ? -11.909 -3.339 22.626 1.00 95.25 94 GLY A O 1
ATOM 708 N N . VAL A 1 95 ? -11.582 -4.833 20.980 1.00 97.44 95 VAL A N 1
ATOM 709 C CA . VAL A 1 95 ? -11.088 -3.851 19.992 1.00 97.44 95 VAL A CA 1
ATOM 710 C C . VAL A 1 95 ? -12.077 -2.700 19.790 1.00 97.44 95 VAL A C 1
ATOM 712 O O . VAL A 1 95 ? -11.709 -1.527 19.847 1.00 97.44 95 VAL A O 1
ATOM 715 N N . ARG A 1 96 ? -13.376 -2.996 19.628 1.00 97.31 96 ARG A N 1
ATOM 716 C CA . ARG A 1 96 ? -14.402 -1.941 19.491 1.00 97.31 96 ARG A CA 1
ATOM 717 C C . ARG A 1 96 ? -14.475 -1.037 20.728 1.00 97.31 96 ARG A C 1
ATOM 719 O O . ARG A 1 96 ? -14.701 0.165 20.593 1.00 97.31 96 ARG A O 1
ATOM 726 N N . SER A 1 97 ? -14.288 -1.588 21.927 1.00 97.62 97 SER A N 1
ATOM 727 C CA . SER A 1 97 ? -14.272 -0.811 23.175 1.00 97.62 97 SER A CA 1
ATOM 728 C C . SER A 1 97 ? -13.029 0.072 23.271 1.00 97.62 97 SER A C 1
ATOM 730 O O . SER A 1 97 ? -13.130 1.225 23.683 1.00 97.62 97 SER A O 1
ATOM 732 N N . GLN A 1 98 ? -11.880 -0.438 22.833 1.00 97.56 98 GLN A N 1
ATOM 733 C CA . GLN A 1 98 ? -10.617 0.290 22.780 1.00 97.56 98 GLN A CA 1
ATOM 734 C C . GLN A 1 98 ? -10.673 1.461 21.788 1.00 97.56 98 GLN A C 1
ATOM 736 O O . GLN A 1 98 ? -10.328 2.584 22.148 1.00 97.56 98 GLN A O 1
ATOM 741 N N . LEU A 1 99 ? -11.219 1.250 20.586 1.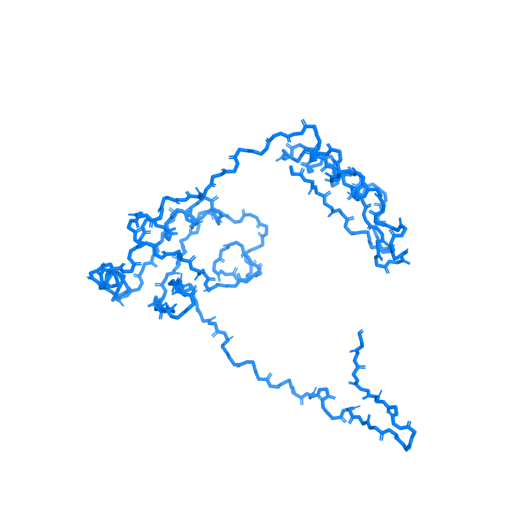00 98.06 99 LEU A N 1
ATOM 742 C CA . LEU A 1 99 ? -11.449 2.326 19.614 1.00 98.06 99 LEU A CA 1
ATOM 743 C C . LEU A 1 99 ? -12.372 3.413 20.184 1.00 98.06 99 LEU A C 1
ATOM 745 O O . LEU A 1 99 ? -12.048 4.597 20.121 1.00 98.06 99 LEU A O 1
ATOM 749 N N . LYS A 1 100 ? -13.480 3.027 20.831 1.00 98.00 100 LYS A N 1
ATOM 750 C CA . LYS A 1 100 ? -14.353 3.986 21.533 1.00 98.00 100 LYS A CA 1
ATOM 751 C C . LYS A 1 100 ? -13.609 4.752 22.628 1.00 98.00 100 LYS A C 1
ATOM 753 O O . LYS A 1 100 ? -13.901 5.922 22.864 1.00 98.00 100 LYS A O 1
ATOM 758 N N . GLN A 1 101 ? -12.665 4.113 23.315 1.00 98.06 101 GLN A N 1
ATOM 759 C CA . GLN A 1 101 ? -11.847 4.777 24.325 1.00 98.06 101 GLN A CA 1
ATOM 760 C C . GLN A 1 101 ? -10.912 5.821 23.701 1.00 98.06 101 GLN A C 1
ATOM 762 O O . GLN A 1 101 ? -10.810 6.927 24.229 1.00 98.06 101 GLN A O 1
ATOM 767 N N . PHE A 1 102 ? -10.297 5.519 22.555 1.00 98.06 102 PHE A N 1
ATOM 768 C CA . PHE A 1 102 ? -9.485 6.484 21.809 1.00 98.06 102 PHE A CA 1
ATOM 769 C C . PHE A 1 102 ? -10.309 7.691 21.351 1.00 98.06 102 PHE A C 1
ATOM 771 O O . PHE A 1 102 ? -9.853 8.828 21.470 1.00 98.06 102 PHE A O 1
ATOM 778 N N . GLU A 1 103 ? -11.548 7.472 20.901 1.00 97.88 103 GLU A N 1
ATOM 779 C CA . GLU A 1 103 ? -12.465 8.565 20.562 1.00 97.88 103 GLU A CA 1
ATOM 780 C C . GLU A 1 103 ? -12.779 9.448 21.776 1.00 97.88 103 GLU A C 1
ATOM 782 O O . GLU A 1 103 ? -12.717 10.672 21.665 1.00 97.88 103 GLU A O 1
ATOM 787 N N . LYS A 1 104 ? -13.047 8.850 22.947 1.00 97.88 104 LYS A N 1
ATOM 788 C CA . LYS A 1 104 ? -13.279 9.589 24.204 1.00 97.88 104 LYS A CA 1
ATOM 789 C C . LYS A 1 104 ? -12.070 10.410 24.646 1.00 97.88 104 LYS A C 1
ATOM 791 O O . LYS A 1 104 ? -12.244 11.465 25.244 1.00 97.88 104 LYS A O 1
ATOM 796 N N . TRP A 1 105 ? -10.860 9.942 24.358 1.00 97.44 105 TRP A N 1
ATOM 797 C CA . TRP A 1 105 ? -9.623 10.681 24.619 1.00 97.44 105 TRP A CA 1
ATOM 798 C C . TRP A 1 105 ? -9.341 11.794 23.598 1.00 97.44 105 TRP A C 1
ATOM 800 O O . TRP A 1 105 ? -8.332 12.481 23.715 1.00 97.44 105 TRP A O 1
ATOM 810 N N . GLY A 1 106 ? -10.216 11.994 22.609 1.00 97.12 106 GLY A N 1
ATOM 811 C CA . GLY A 1 106 ? -10.081 13.053 21.608 1.00 97.12 106 GLY A CA 1
ATOM 812 C C . GLY A 1 106 ? -9.308 12.644 20.354 1.00 97.12 106 GLY A C 1
ATOM 813 O O . GLY A 1 106 ? -9.119 13.470 19.466 1.00 97.12 106 GLY A O 1
ATOM 814 N N . PHE A 1 107 ? -8.917 11.374 20.209 1.00 97.50 107 PHE A N 1
ATOM 815 C CA . PHE A 1 107 ? -8.118 10.890 19.072 1.00 97.50 107 PHE A CA 1
ATOM 816 C C . PHE A 1 107 ? -8.945 10.462 17.856 1.00 97.50 107 PHE A C 1
ATOM 818 O O . PHE A 1 107 ? -8.415 9.872 16.919 1.00 97.50 107 PHE A O 1
ATOM 825 N N . ARG A 1 108 ? -10.244 10.780 17.831 1.00 97.06 108 ARG A N 1
ATOM 826 C CA . ARG A 1 108 ? -11.131 10.450 16.706 1.00 97.06 108 ARG A CA 1
ATOM 827 C C . ARG A 1 108 ? -10.638 11.015 15.374 1.00 97.06 108 ARG A C 1
ATOM 829 O O . ARG A 1 108 ? -10.825 10.369 14.352 1.00 97.06 108 ARG A O 1
ATOM 836 N N . HIS A 1 109 ? -10.003 12.184 15.392 1.00 96.94 109 HIS A N 1
ATOM 837 C CA . HIS A 1 109 ? -9.487 12.860 14.204 1.00 96.94 109 HIS A CA 1
ATOM 838 C C . HIS A 1 109 ? -8.295 12.134 13.553 1.00 96.94 109 HIS A C 1
ATOM 840 O O . HIS A 1 109 ? -8.034 12.332 12.371 1.00 96.94 109 HIS A O 1
ATOM 846 N N . LEU A 1 110 ? -7.598 11.253 14.283 1.00 97.81 110 LEU A N 1
ATOM 847 C CA . LEU A 1 110 ? -6.395 10.594 13.777 1.00 97.81 110 LEU A CA 1
ATOM 848 C C . LEU A 1 110 ? -6.700 9.625 12.619 1.00 97.81 110 LEU A C 1
ATOM 850 O O . LEU A 1 110 ? -7.718 8.922 12.653 1.00 97.81 110 LEU A O 1
ATOM 854 N N . PRO A 1 111 ? -5.835 9.538 11.595 1.00 97.94 111 PRO A N 1
ATOM 855 C CA . PRO A 1 111 ? -5.933 8.512 10.565 1.00 97.94 111 PRO A CA 1
ATOM 856 C C . PRO A 1 111 ? -5.667 7.114 11.137 1.00 97.94 111 PRO A C 1
ATOM 858 O O . PRO A 1 111 ? -5.059 6.948 12.199 1.00 97.94 111 PRO A O 1
ATOM 861 N N . VAL A 1 112 ? -6.106 6.095 10.400 1.00 97.88 112 VAL A N 1
ATOM 862 C CA . VAL A 1 112 ? -5.828 4.692 10.724 1.00 97.88 112 VAL A CA 1
ATOM 863 C C . VAL A 1 112 ? -4.741 4.143 9.800 1.00 97.88 112 VAL A C 1
ATOM 865 O O . VAL A 1 112 ? -4.705 4.457 8.613 1.00 97.88 112 VAL A O 1
ATOM 868 N N . CYS A 1 113 ? -3.846 3.325 10.347 1.00 97.12 113 CYS A N 1
ATOM 869 C CA . CYS A 1 113 ? -2.738 2.703 9.631 1.00 97.12 113 CYS A CA 1
ATOM 870 C C . CYS A 1 113 ? -2.841 1.184 9.771 1.00 97.12 113 CYS A C 1
ATOM 872 O O . CYS A 1 113 ? -2.732 0.647 10.875 1.00 97.12 113 CYS A O 1
ATOM 874 N N . PHE A 1 114 ? -3.079 0.493 8.659 1.00 96.69 114 PHE A N 1
ATOM 875 C CA . PHE A 1 114 ? -3.273 -0.951 8.655 1.00 96.69 114 PHE A CA 1
ATOM 876 C C . PHE A 1 114 ? -1.947 -1.706 8.733 1.00 96.69 114 PHE A C 1
ATOM 878 O O . PHE A 1 114 ? -1.012 -1.468 7.975 1.00 96.69 114 PHE A O 1
ATOM 885 N N . ALA A 1 115 ? -1.919 -2.668 9.642 1.00 94.56 115 ALA A N 1
ATOM 886 C CA . ALA A 1 115 ? -0.866 -3.634 9.868 1.00 94.56 115 ALA A CA 1
ATOM 887 C C . ALA A 1 115 ? -1.376 -5.007 9.400 1.00 94.56 115 ALA A C 1
ATOM 889 O O . ALA A 1 115 ? -2.050 -5.716 10.148 1.00 94.56 115 ALA A O 1
ATOM 890 N N . LYS A 1 116 ? -1.103 -5.350 8.137 1.00 93.81 116 LYS A N 1
ATOM 891 C CA . LYS A 1 116 ? -1.515 -6.607 7.495 1.00 93.81 116 LYS A CA 1
ATOM 892 C C . LYS A 1 116 ? -0.435 -7.112 6.541 1.00 93.81 116 LYS A C 1
ATOM 894 O O . LYS A 1 116 ? 0.473 -6.366 6.184 1.00 93.81 116 LYS A O 1
ATOM 899 N N . THR A 1 117 ? -0.581 -8.345 6.059 1.00 92.88 117 THR A N 1
ATOM 900 C CA . THR A 1 117 ? 0.303 -8.884 5.017 1.00 92.88 117 THR A CA 1
ATOM 901 C C . THR A 1 117 ? 0.285 -8.024 3.749 1.00 92.88 117 THR A C 1
ATOM 903 O O . THR A 1 117 ? -0.777 -7.643 3.251 1.00 92.88 117 THR A O 1
ATOM 906 N N . GLN A 1 118 ? 1.464 -7.741 3.201 1.00 92.88 118 GLN A N 1
ATOM 907 C CA . GLN A 1 118 ? 1.650 -7.042 1.927 1.00 92.88 118 GLN A CA 1
ATOM 908 C C . GLN A 1 118 ? 1.447 -7.951 0.704 1.00 92.88 118 GLN A C 1
ATOM 910 O O . GLN A 1 118 ? 1.397 -7.473 -0.424 1.00 92.88 118 GLN A O 1
ATOM 915 N N . PHE A 1 119 ? 1.347 -9.268 0.908 1.00 94.06 119 PHE A N 1
ATOM 916 C CA . PHE A 1 119 ? 1.325 -10.259 -0.173 1.00 94.06 119 PHE A CA 1
ATOM 917 C C . PHE A 1 119 ? -0.060 -10.518 -0.785 1.00 94.06 119 PHE A C 1
ATOM 919 O O . PHE A 1 119 ? -0.169 -11.327 -1.713 1.00 94.06 119 PHE A O 1
ATOM 926 N N . SER A 1 120 ? -1.099 -9.875 -0.253 1.00 95.62 120 SER A N 1
ATOM 927 C CA . SER A 1 120 ? -2.497 -9.980 -0.679 1.00 95.62 120 SER A CA 1
ATOM 928 C C . SER A 1 120 ? -3.222 -8.668 -0.379 1.00 95.62 120 SER A C 1
ATOM 930 O O . SER A 1 120 ? -2.794 -7.925 0.502 1.00 95.62 120 SER A O 1
ATOM 932 N N . LEU A 1 121 ? -4.343 -8.385 -1.051 1.00 96.31 121 LEU A N 1
ATOM 933 C CA . LEU A 1 121 ? -5.285 -7.352 -0.594 1.00 96.31 121 LEU A CA 1
ATOM 934 C C . LEU A 1 121 ? -6.019 -7.782 0.686 1.00 96.31 121 LEU A C 1
ATOM 936 O O . LEU A 1 121 ? -6.322 -6.942 1.528 1.00 96.31 121 LEU A O 1
ATOM 940 N N . SER A 1 122 ? -6.212 -9.088 0.881 1.00 94.62 122 SER A N 1
ATOM 941 C CA . SER A 1 122 ? -6.827 -9.664 2.079 1.00 94.62 122 SER A CA 1
ATOM 942 C C . SER A 1 122 ? -5.857 -9.737 3.274 1.00 94.62 122 SER A C 1
ATOM 944 O O . SER A 1 122 ? -4.773 -9.143 3.258 1.00 94.62 122 SER A O 1
ATOM 946 N N . HIS A 1 123 ? -6.241 -10.465 4.326 1.00 92.00 123 HIS A N 1
ATOM 947 C CA . HIS A 1 123 ? -5.365 -10.814 5.448 1.00 92.00 123 HIS A CA 1
ATOM 948 C C . HIS A 1 123 ? -4.549 -12.100 5.207 1.00 92.00 123 HIS A C 1
ATOM 950 O O . HIS A 1 123 ? -3.544 -12.305 5.883 1.00 92.00 123 HIS A O 1
ATOM 956 N N . ASP A 1 124 ? -4.934 -12.936 4.236 1.00 92.44 124 ASP A N 1
ATOM 957 C CA . ASP A 1 124 ? -4.249 -14.190 3.911 1.00 92.44 124 ASP A CA 1
ATOM 958 C C . ASP A 1 124 ? -3.212 -13.962 2.792 1.00 92.44 124 ASP A C 1
ATOM 960 O O . ASP A 1 124 ? -3.587 -13.579 1.678 1.00 92.44 124 ASP A O 1
ATOM 964 N N . PRO A 1 125 ? -1.908 -14.210 3.031 1.00 93.19 125 PRO A N 1
ATOM 965 C CA . PRO A 1 125 ? -0.863 -14.021 2.027 1.00 93.19 125 PRO A CA 1
ATOM 966 C C . PRO A 1 125 ? -1.004 -14.924 0.794 1.00 93.19 125 PRO A C 1
ATOM 968 O O . PRO A 1 125 ? -0.362 -14.639 -0.219 1.00 93.19 125 PRO A O 1
ATOM 971 N N . ASN A 1 126 ? -1.800 -15.994 0.846 1.00 94.75 126 ASN A N 1
ATOM 972 C CA . ASN A 1 126 ? -1.978 -16.936 -0.260 1.00 94.75 126 ASN A CA 1
ATOM 973 C C . ASN A 1 126 ? -3.044 -16.492 -1.268 1.00 94.75 126 ASN A C 1
ATOM 975 O O . ASN A 1 126 ? -3.012 -16.929 -2.418 1.00 94.75 126 ASN A O 1
ATOM 979 N N . LEU A 1 127 ? -3.953 -15.591 -0.886 1.00 94.19 127 LEU A N 1
ATOM 980 C CA . LEU A 1 127 ? -4.996 -15.085 -1.780 1.00 94.19 127 LEU A CA 1
ATOM 981 C C . LEU A 1 127 ? -4.423 -14.016 -2.724 1.00 94.19 127 LEU A C 1
ATOM 983 O O . LEU A 1 127 ? -4.270 -12.853 -2.349 1.00 94.19 127 LEU A O 1
ATOM 987 N N . LYS A 1 128 ? -4.069 -14.409 -3.952 1.00 95.38 128 LYS A N 1
ATOM 988 C CA . LYS A 1 128 ? -3.445 -13.536 -4.964 1.00 95.38 128 LYS A CA 1
ATOM 989 C C . LYS A 1 128 ? -4.466 -12.813 -5.847 1.00 95.38 128 LYS A C 1
ATOM 991 O O . LYS A 1 128 ? -5.629 -13.193 -5.926 1.00 95.38 128 LYS A O 1
ATOM 996 N N . GLY A 1 129 ? -3.998 -11.780 -6.547 1.00 94.56 129 GLY A N 1
ATOM 997 C CA . GLY A 1 129 ? -4.824 -10.978 -7.450 1.00 94.56 129 GLY A CA 1
ATOM 998 C C . GLY A 1 129 ? -5.779 -10.055 -6.691 1.00 94.56 129 GLY A C 1
ATOM 999 O O . GLY A 1 129 ? -5.372 -9.398 -5.735 1.00 94.56 129 GLY A O 1
ATOM 1000 N N . ALA A 1 130 ? -7.039 -10.010 -7.131 1.00 94.69 130 ALA A N 1
ATOM 1001 C CA . ALA A 1 130 ? -8.105 -9.212 -6.526 1.00 94.69 130 ALA A CA 1
ATOM 1002 C C . ALA A 1 130 ? -9.145 -10.125 -5.839 1.00 94.69 130 ALA A C 1
ATOM 1004 O O . ALA A 1 130 ? -10.185 -10.409 -6.444 1.00 94.69 130 ALA A O 1
ATOM 1005 N N . PRO A 1 131 ? -8.861 -10.643 -4.623 1.00 96.00 131 PRO A N 1
ATOM 1006 C CA . PRO A 1 131 ? -9.789 -11.510 -3.904 1.00 96.00 131 PRO A CA 1
ATOM 1007 C C . PRO A 1 131 ? -11.098 -10.780 -3.587 1.00 96.00 131 PRO A C 1
ATOM 1009 O O . PRO A 1 131 ? -11.115 -9.566 -3.393 1.00 96.00 131 PRO A O 1
ATOM 1012 N N . ARG A 1 132 ? -12.192 -11.538 -3.521 1.00 93.62 132 ARG A N 1
ATOM 1013 C CA . ARG A 1 132 ? -13.536 -11.062 -3.168 1.00 93.62 132 ARG A CA 1
ATOM 1014 C C . ARG A 1 132 ? -14.097 -11.910 -2.033 1.00 93.62 132 ARG A C 1
ATOM 1016 O O . ARG A 1 132 ? -13.544 -12.966 -1.734 1.00 93.62 132 ARG A O 1
ATOM 1023 N N . ASP A 1 133 ? -15.177 -11.438 -1.421 1.00 94.31 133 ASP A N 1
ATOM 1024 C CA . ASP A 1 133 ? -15.968 -12.198 -0.446 1.00 94.31 133 ASP A CA 1
ATOM 1025 C C . ASP A 1 133 ? -15.192 -12.637 0.805 1.00 94.31 133 ASP A C 1
ATOM 1027 O O . ASP A 1 133 ? -15.489 -13.664 1.413 1.00 94.31 133 ASP A O 1
ATOM 1031 N N . PHE A 1 134 ? -14.200 -11.840 1.214 1.00 96.50 134 PHE A N 1
ATOM 1032 C CA . PHE A 1 134 ? -13.434 -12.081 2.434 1.00 96.50 134 PHE A CA 1
ATOM 1033 C C . PHE A 1 134 ? -13.794 -11.078 3.532 1.00 96.50 134 PHE A C 1
ATOM 1035 O O . PHE A 1 134 ? -14.048 -9.900 3.274 1.00 96.50 134 PHE A O 1
ATOM 1042 N N . THR A 1 135 ? -13.754 -11.549 4.776 1.00 97.31 135 THR A N 1
ATOM 1043 C CA . THR A 1 135 ? -13.885 -10.711 5.971 1.00 97.31 135 THR A CA 1
ATOM 1044 C C . THR A 1 135 ? -12.497 -10.352 6.482 1.00 97.31 135 THR A C 1
ATOM 1046 O O . THR A 1 135 ? -11.635 -11.222 6.617 1.00 97.31 135 THR A O 1
ATOM 1049 N N . LEU A 1 136 ? -12.253 -9.072 6.753 1.00 97.31 136 LEU A N 1
ATOM 1050 C CA . LEU A 1 136 ? -10.982 -8.613 7.302 1.00 97.31 136 LE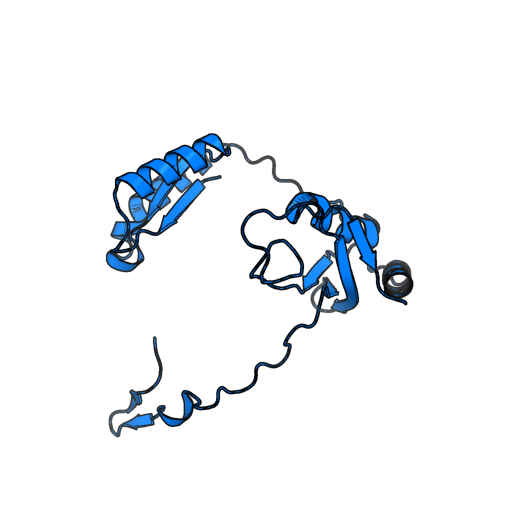U A CA 1
ATOM 1051 C C . LEU A 1 136 ? -11.017 -8.706 8.838 1.00 97.31 136 LEU A C 1
ATOM 1053 O O . LEU A 1 136 ? -11.821 -8.004 9.454 1.00 97.31 136 LEU A O 1
ATOM 1057 N N . PRO A 1 137 ? -10.184 -9.543 9.479 1.00 97.12 137 PRO A N 1
ATOM 1058 C CA . PRO A 1 137 ? -10.081 -9.562 10.930 1.00 97.12 137 PRO A CA 1
ATOM 1059 C C . PRO A 1 137 ? -9.320 -8.327 11.417 1.00 97.12 137 PRO A C 1
ATOM 1061 O O . PRO A 1 137 ? -8.329 -7.925 10.816 1.00 97.12 137 PRO A O 1
ATOM 1064 N N . VAL A 1 138 ? -9.757 -7.748 12.530 1.00 97.25 138 VAL A N 1
ATOM 1065 C CA . VAL A 1 138 ? -9.042 -6.728 13.295 1.00 97.25 138 VAL A CA 1
ATOM 1066 C C . VAL A 1 138 ? -8.799 -7.295 14.683 1.00 97.25 138 VAL A C 1
ATOM 1068 O O . VAL A 1 138 ? -9.722 -7.398 15.491 1.00 97.25 138 VAL A O 1
ATOM 1071 N N . VAL A 1 139 ? -7.549 -7.671 14.923 1.00 95.88 139 VAL A N 1
ATOM 1072 C CA . VAL A 1 139 ? -7.082 -8.374 16.121 1.00 95.88 139 VAL A CA 1
ATOM 1073 C C . VAL A 1 139 ? -6.787 -7.392 17.254 1.00 95.88 139 VAL A C 1
ATOM 1075 O O . VAL A 1 139 ? -7.116 -7.650 18.404 1.00 95.88 139 VAL A O 1
ATOM 1078 N N . ASP A 1 140 ? -6.203 -6.233 16.938 1.00 95.00 140 ASP A N 1
ATOM 1079 C CA . ASP A 1 140 ? -5.837 -5.217 17.932 1.00 95.00 140 ASP A CA 1
ATOM 1080 C C . ASP A 1 140 ? -5.813 -3.811 17.304 1.00 95.00 140 ASP A C 1
ATOM 1082 O O . ASP A 1 140 ? -5.676 -3.651 16.085 1.00 95.00 140 ASP A O 1
ATOM 1086 N N . ALA A 1 141 ? -5.944 -2.776 18.133 1.00 96.38 141 ALA A N 1
ATOM 1087 C CA . ALA A 1 141 ? -5.834 -1.380 17.734 1.00 96.38 141 ALA A CA 1
ATOM 1088 C C . ALA A 1 141 ? -4.938 -0.603 18.706 1.00 96.38 141 ALA A C 1
ATOM 1090 O O . ALA A 1 141 ? -5.235 -0.466 19.886 1.00 96.38 141 ALA A O 1
ATOM 1091 N N . GLN A 1 142 ? -3.855 -0.012 18.211 1.00 95.62 142 GLN A N 1
ATOM 1092 C CA . GLN A 1 142 ? -2.837 0.620 19.048 1.00 95.62 142 GLN A CA 1
ATOM 1093 C C . GLN A 1 142 ? -2.707 2.107 18.727 1.00 95.62 142 GLN A C 1
ATOM 1095 O O . GLN A 1 142 ? -2.527 2.502 17.576 1.00 95.62 142 GLN A O 1
ATOM 1100 N N . LEU A 1 143 ? -2.777 2.945 19.758 1.00 97.00 143 LEU A N 1
ATOM 1101 C CA . LEU A 1 143 ? -2.639 4.390 19.619 1.00 97.00 143 LEU A CA 1
ATOM 1102 C C . LEU A 1 143 ? -1.157 4.779 19.525 1.00 97.00 143 LEU A C 1
ATOM 1104 O O . LEU A 1 143 ? -0.423 4.683 20.507 1.00 97.00 143 LEU A O 1
ATOM 1108 N N . ALA A 1 144 ? -0.733 5.280 18.366 1.00 95.75 144 ALA A N 1
ATOM 1109 C CA . ALA A 1 144 ? 0.586 5.871 18.166 1.00 95.75 144 ALA A CA 1
ATOM 1110 C C . ALA A 1 144 ? 0.481 7.403 18.263 1.00 95.75 144 ALA A C 1
ATOM 1112 O O . ALA A 1 144 ? 0.619 8.117 17.271 1.00 95.75 144 ALA A O 1
ATOM 1113 N N . SER A 1 145 ? 0.201 7.916 19.466 1.00 93.19 145 SER A N 1
ATOM 1114 C CA . SER A 1 145 ? -0.123 9.336 19.691 1.00 93.19 145 SER A CA 1
ATOM 1115 C C . SER A 1 145 ? 0.988 10.301 19.272 1.00 93.19 145 SER A C 1
ATOM 1117 O O . SER A 1 145 ? 0.687 11.363 18.741 1.00 93.19 145 SER A O 1
ATOM 1119 N N . GLY A 1 146 ? 2.260 9.926 19.447 1.00 94.69 146 GLY A N 1
ATOM 1120 C CA . GLY A 1 146 ? 3.395 10.748 19.010 1.00 94.69 146 GLY A CA 1
ATOM 1121 C C . GLY A 1 146 ? 3.515 10.866 17.487 1.00 94.69 146 GLY A C 1
ATOM 1122 O O . GLY A 1 146 ? 3.872 11.924 16.985 1.00 94.69 146 GLY A O 1
ATOM 1123 N N . ALA A 1 147 ? 3.183 9.801 16.750 1.00 95.31 147 ALA A N 1
ATOM 1124 C CA . ALA A 1 147 ? 3.214 9.796 15.287 1.00 95.31 147 ALA A CA 1
ATOM 1125 C C . ALA A 1 147 ? 1.894 10.279 14.655 1.00 95.31 147 ALA A C 1
ATOM 1127 O O . ALA A 1 147 ? 1.851 10.552 13.459 1.00 95.31 147 ALA A O 1
ATOM 1128 N N . GLY A 1 148 ? 0.823 10.381 15.446 1.00 96.81 148 GLY A N 1
ATOM 1129 C CA . GLY A 1 148 ? -0.464 10.911 15.007 1.00 96.81 148 GLY A CA 1
ATOM 1130 C C . GLY A 1 148 ? -1.313 9.927 14.200 1.00 96.81 148 GLY A C 1
ATOM 1131 O O . GLY A 1 148 ? -1.962 10.343 13.247 1.00 96.81 148 GLY A O 1
ATOM 1132 N N . PHE A 1 149 ? -1.344 8.638 14.556 1.00 97.81 149 PHE A N 1
ATOM 1133 C CA . PHE A 1 149 ? -2.253 7.664 13.930 1.00 97.81 149 PHE A CA 1
ATOM 1134 C C . PHE A 1 149 ? -2.641 6.511 14.867 1.00 97.81 149 PHE A C 1
ATOM 1136 O O . PHE A 1 149 ? -2.056 6.316 15.936 1.00 97.81 149 PHE A O 1
ATOM 1143 N N . ILE A 1 150 ? -3.627 5.718 14.448 1.00 97.88 150 ILE A N 1
ATOM 1144 C CA . ILE A 1 150 ? -4.049 4.488 15.129 1.00 97.88 150 ILE A CA 1
ATOM 1145 C C . ILE A 1 150 ? -3.652 3.294 14.269 1.00 97.88 150 ILE A C 1
ATOM 1147 O O . ILE A 1 150 ? -4.101 3.159 13.134 1.00 97.88 150 ILE A O 1
ATOM 1151 N N . ARG A 1 151 ? -2.793 2.426 14.800 1.00 96.69 151 ARG A N 1
ATOM 1152 C CA . ARG A 1 151 ? -2.365 1.195 14.136 1.00 96.69 151 ARG A CA 1
ATOM 1153 C C . ARG A 1 151 ? -3.442 0.126 14.295 1.00 96.69 151 ARG A C 1
ATOM 1155 O O . ARG A 1 151 ? -3.830 -0.170 15.416 1.00 96.69 151 ARG A O 1
ATOM 1162 N N . VAL A 1 152 ? -3.895 -0.459 13.193 1.00 96.94 152 VAL A N 1
ATOM 1163 C CA . VAL A 1 152 ? -4.968 -1.464 13.139 1.00 96.94 152 VAL A CA 1
ATOM 1164 C C . VAL A 1 152 ? -4.364 -2.789 12.694 1.00 96.94 152 VAL A C 1
ATOM 1166 O O . VAL A 1 152 ? -3.944 -2.915 11.546 1.00 96.94 152 VAL A O 1
ATOM 1169 N N . LEU A 1 153 ? -4.274 -3.762 13.597 1.00 95.25 153 LEU A N 1
ATOM 1170 C CA . LEU A 1 153 ? -3.617 -5.044 13.350 1.00 95.25 153 LEU A CA 1
ATOM 1171 C C . LEU A 1 153 ? -4.629 -6.047 12.795 1.00 95.25 153 LEU A C 1
ATOM 1173 O O . LEU A 1 153 ? -5.659 -6.282 13.418 1.00 95.25 153 LEU A O 1
ATOM 1177 N N . CYS A 1 154 ? -4.330 -6.645 11.640 1.00 93.62 154 CYS A N 1
ATOM 1178 C CA . CYS A 1 154 ? -5.219 -7.590 10.947 1.00 93.62 154 CYS A CA 1
ATOM 1179 C C . CYS A 1 154 ? -4.682 -9.029 10.906 1.00 93.62 154 CYS A C 1
ATOM 118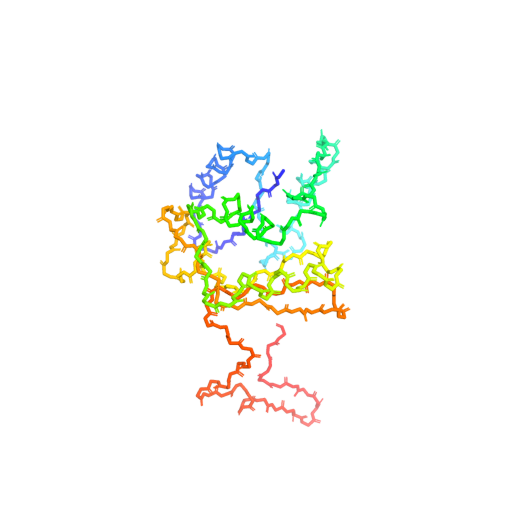1 O O . CYS A 1 154 ? -5.060 -9.816 10.041 1.00 93.62 154 CYS A O 1
ATOM 1183 N N . GLY A 1 155 ? -3.754 -9.357 11.800 1.00 85.12 155 GLY A N 1
ATOM 1184 C CA . GLY A 1 155 ? -3.106 -10.660 11.889 1.00 85.12 155 GLY A CA 1
ATOM 1185 C C . GLY A 1 155 ? -1.814 -10.573 12.691 1.00 85.12 155 GLY A C 1
ATOM 1186 O O . GLY A 1 155 ? -1.455 -9.504 13.198 1.00 85.12 155 GLY A O 1
ATOM 1187 N N . GLU A 1 156 ? -1.099 -11.691 12.783 1.00 77.25 156 GLU A N 1
ATOM 1188 C CA . GLU A 1 156 ? 0.233 -11.707 13.379 1.00 77.25 156 GLU A CA 1
ATOM 1189 C C . GLU A 1 156 ? 1.208 -10.917 12.503 1.00 77.25 156 GLU A C 1
ATOM 1191 O O . GLU A 1 156 ? 1.368 -11.172 11.308 1.00 77.25 156 GLU A O 1
ATOM 1196 N N . MET A 1 157 ? 1.858 -9.926 13.108 1.00 74.00 157 MET A N 1
ATOM 1197 C CA . MET A 1 157 ? 2.866 -9.106 12.448 1.00 74.00 157 MET A CA 1
ATOM 1198 C C . MET A 1 157 ? 4.202 -9.278 13.154 1.00 74.00 157 MET A C 1
ATOM 1200 O O . MET A 1 157 ? 4.315 -9.076 14.363 1.00 74.00 157 MET A O 1
ATOM 1204 N N . MET A 1 158 ? 5.235 -9.582 12.373 1.00 75.00 158 MET A N 1
ATOM 1205 C CA . MET A 1 158 ? 6.611 -9.599 12.852 1.00 75.00 158 MET A CA 1
ATOM 1206 C C . MET A 1 158 ? 7.074 -8.163 13.111 1.00 75.00 158 MET A C 1
ATOM 1208 O O . MET A 1 158 ? 7.341 -7.408 12.180 1.00 75.00 158 MET A O 1
ATOM 1212 N N . THR A 1 159 ? 7.172 -7.779 14.381 1.00 76.19 159 THR A N 1
ATOM 1213 C CA . THR A 1 159 ? 7.721 -6.476 14.797 1.00 76.19 159 THR A CA 1
ATOM 1214 C C . THR A 1 159 ? 9.233 -6.517 15.008 1.00 76.19 159 THR A C 1
ATOM 1216 O O . THR A 1 159 ? 9.876 -5.471 15.043 1.00 76.19 159 THR A O 1
ATOM 1219 N N . MET A 1 160 ? 9.804 -7.718 15.122 1.00 86.06 160 MET A N 1
ATOM 1220 C CA . MET A 1 160 ? 11.230 -7.949 15.312 1.00 86.06 160 MET A CA 1
ATOM 1221 C C . MET A 1 160 ? 11.670 -9.111 14.413 1.00 86.06 160 MET A C 1
ATOM 1223 O O . MET A 1 160 ? 11.453 -10.271 14.768 1.00 86.06 160 MET A O 1
ATOM 1227 N N . PRO A 1 161 ? 12.220 -8.836 13.218 1.00 85.44 161 PRO A N 1
ATOM 1228 C CA . PRO A 1 161 ? 12.714 -9.895 12.351 1.00 85.44 161 PRO A CA 1
ATOM 1229 C C . PRO A 1 161 ? 13.920 -10.582 13.002 1.00 85.44 161 PRO A C 1
ATOM 1231 O O . PRO A 1 161 ? 14.822 -9.924 13.519 1.00 85.44 161 PRO A O 1
ATOM 1234 N N . GLY A 1 162 ? 13.924 -11.913 12.979 1.00 90.19 162 GLY A N 1
ATOM 1235 C CA . GLY A 1 162 ? 15.071 -12.712 13.403 1.00 90.19 162 GLY A CA 1
ATOM 1236 C C . GLY A 1 162 ? 16.159 -12.775 12.331 1.00 90.19 162 GLY A C 1
ATOM 1237 O O . GLY A 1 162 ? 15.941 -12.418 11.171 1.00 90.19 162 GLY A O 1
ATOM 1238 N N . LEU A 1 163 ? 17.333 -13.271 12.718 1.00 93.38 163 LEU A N 1
ATOM 1239 C CA . LEU A 1 163 ? 18.385 -13.607 11.764 1.00 93.38 163 LEU A CA 1
ATOM 1240 C C . LEU A 1 163 ? 18.049 -14.920 11.031 1.00 93.38 163 LEU A C 1
ATOM 1242 O O . LEU A 1 163 ? 17.487 -15.830 11.647 1.00 93.38 163 LEU A O 1
ATOM 1246 N N . PRO A 1 164 ? 18.400 -15.049 9.738 1.00 93.19 164 PRO A N 1
ATOM 1247 C CA . PRO A 1 164 ? 18.309 -16.326 9.039 1.00 93.19 164 PRO A CA 1
ATOM 1248 C C . PRO A 1 164 ? 19.351 -17.318 9.582 1.00 93.19 164 PRO A C 1
ATOM 1250 O O . PRO A 1 164 ? 20.291 -16.923 10.271 1.00 93.19 164 PRO A O 1
ATOM 1253 N N . ALA A 1 165 ? 19.212 -18.600 9.225 1.00 94.25 165 ALA A N 1
ATOM 1254 C CA . ALA A 1 165 ? 20.140 -19.658 9.644 1.00 94.25 165 ALA A CA 1
ATOM 1255 C C . ALA A 1 165 ? 21.609 -19.353 9.289 1.00 94.25 165 ALA A C 1
ATOM 1257 O O . ALA A 1 165 ? 22.504 -19.650 10.074 1.00 94.25 165 ALA A O 1
ATOM 1258 N N . GL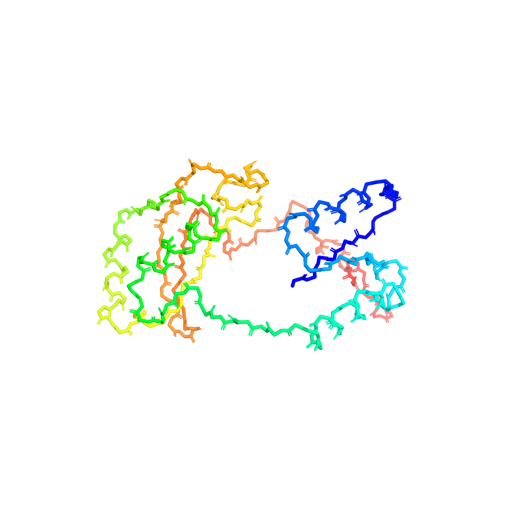U A 1 166 ? 21.843 -18.703 8.145 1.00 93.94 166 GLU A N 1
ATOM 1259 C CA . GLU A 1 166 ? 23.149 -18.172 7.744 1.00 93.94 166 GLU A CA 1
ATOM 1260 C C . GLU A 1 166 ? 23.079 -16.643 7.602 1.00 93.94 166 GLU A C 1
ATOM 1262 O O . GLU A 1 166 ? 22.712 -16.126 6.538 1.00 93.94 166 GLU A O 1
ATOM 1267 N N . PRO A 1 167 ? 23.400 -15.884 8.665 1.00 92.25 167 PRO A N 1
ATOM 1268 C CA . PRO A 1 167 ? 23.404 -14.429 8.619 1.00 92.25 167 PRO A CA 1
ATOM 1269 C C . PRO A 1 167 ? 24.436 -13.898 7.622 1.00 92.25 167 PRO A C 1
ATOM 1271 O O . PRO A 1 167 ? 25.577 -14.358 7.593 1.00 92.25 167 PRO A O 1
ATOM 1274 N N . ALA A 1 168 ? 24.080 -12.847 6.875 1.00 91.38 168 ALA A N 1
ATOM 1275 C CA . ALA A 1 168 ? 25.026 -12.154 5.996 1.00 91.38 168 ALA A CA 1
ATOM 1276 C C . ALA A 1 168 ? 26.269 -11.645 6.752 1.00 91.38 168 ALA A C 1
ATOM 1278 O O . ALA A 1 168 ? 27.349 -11.608 6.175 1.00 91.38 168 ALA A O 1
ATOM 1279 N N . ALA A 1 169 ? 26.128 -11.350 8.052 1.00 91.06 169 ALA A N 1
ATOM 1280 C CA . ALA A 1 169 ? 27.214 -10.944 8.944 1.00 91.06 169 ALA A CA 1
ATOM 1281 C C . ALA A 1 169 ? 28.403 -11.921 8.963 1.00 91.06 169 ALA A C 1
ATOM 1283 O O . ALA A 1 169 ? 29.531 -11.482 9.137 1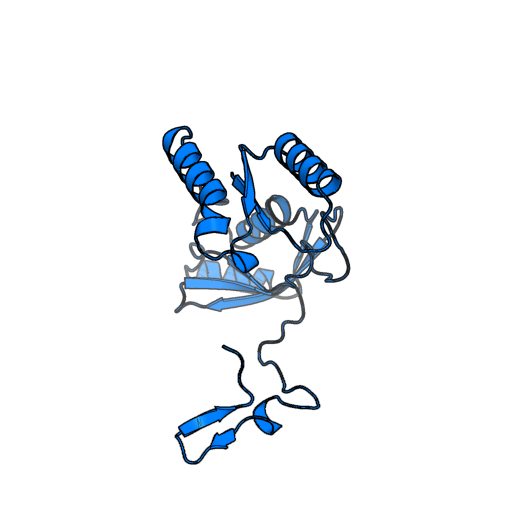.00 91.06 169 ALA A O 1
ATOM 1284 N N . LEU A 1 170 ? 28.181 -13.221 8.723 1.00 92.62 170 LEU A N 1
ATOM 1285 C CA . LEU A 1 170 ? 29.263 -14.213 8.644 1.00 92.62 170 LEU A CA 1
ATOM 1286 C C . LEU A 1 170 ? 30.189 -14.010 7.433 1.00 92.62 170 LEU A C 1
ATOM 1288 O O . LEU A 1 170 ? 31.267 -14.591 7.386 1.00 92.62 170 LEU A O 1
ATOM 1292 N N . ARG A 1 171 ? 29.752 -13.229 6.437 1.00 92.44 171 ARG A N 1
ATOM 1293 C CA . ARG A 1 171 ? 30.492 -12.933 5.203 1.00 92.44 171 ARG A CA 1
ATOM 1294 C C . ARG A 1 171 ? 30.970 -11.481 5.126 1.00 92.44 171 ARG A C 1
ATOM 1296 O O . ARG A 1 171 ? 31.555 -11.117 4.112 1.00 92.44 171 ARG A O 1
ATOM 1303 N N . MET A 1 172 ? 30.672 -10.658 6.134 1.00 93.88 172 MET A N 1
ATOM 1304 C CA . MET A 1 172 ? 31.053 -9.245 6.162 1.00 93.88 172 MET A CA 1
ATOM 1305 C C . MET A 1 172 ? 32.468 -9.089 6.715 1.00 93.88 172 MET A C 1
ATOM 1307 O O . MET A 1 172 ? 32.751 -9.588 7.800 1.00 93.88 172 MET A O 1
ATOM 1311 N N . ASP A 1 173 ? 33.329 -8.381 5.987 1.00 94.19 173 ASP A N 1
ATOM 1312 C CA . ASP A 1 173 ? 34.717 -8.135 6.396 1.00 94.19 173 ASP A CA 1
ATOM 1313 C C . ASP A 1 173 ? 35.264 -6.833 5.788 1.00 94.19 173 ASP A C 1
ATOM 1315 O O . ASP A 1 173 ? 34.691 -6.303 4.829 1.00 94.19 173 ASP A O 1
ATOM 1319 N N . ILE A 1 174 ? 36.374 -6.327 6.328 1.00 94.94 174 ILE A N 1
ATOM 1320 C CA . ILE A 1 174 ? 37.106 -5.158 5.832 1.00 94.94 174 ILE A CA 1
ATOM 1321 C C . ILE A 1 174 ? 38.578 -5.512 5.604 1.00 94.94 174 ILE A C 1
ATOM 1323 O O . ILE A 1 174 ? 39.269 -5.964 6.514 1.00 94.94 174 ILE A O 1
ATOM 1327 N N . ASP A 1 175 ? 39.068 -5.301 4.382 1.00 93.75 175 ASP A N 1
ATOM 1328 C CA . ASP A 1 175 ? 40.474 -5.560 4.066 1.00 93.75 175 ASP A CA 1
ATOM 1329 C C . ASP A 1 175 ? 41.413 -4.454 4.592 1.00 93.75 175 ASP A C 1
ATOM 1331 O O . ASP A 1 175 ? 40.985 -3.383 5.031 1.00 93.75 175 ASP A O 1
ATOM 1335 N N . GLU A 1 176 ? 42.726 -4.693 4.523 1.00 94.81 176 GLU A N 1
ATOM 1336 C CA . GLU A 1 176 ? 43.766 -3.745 4.965 1.00 94.81 176 GLU A CA 1
ATOM 1337 C C . GLU A 1 176 ? 43.737 -2.401 4.209 1.00 94.81 176 GLU A C 1
ATOM 1339 O O . GLU A 1 176 ? 44.279 -1.403 4.682 1.00 94.81 176 GLU A O 1
ATOM 1344 N N . CYS A 1 177 ? 43.099 -2.359 3.035 1.00 93.50 177 CYS A N 1
ATOM 1345 C CA . CYS A 1 177 ? 42.905 -1.152 2.235 1.00 93.50 177 CYS A CA 1
ATOM 1346 C C . CYS A 1 177 ? 41.592 -0.422 2.573 1.00 93.50 177 CYS A C 1
ATOM 1348 O O . CYS A 1 177 ? 41.267 0.578 1.927 1.00 93.50 177 CYS A O 1
ATOM 1350 N N . GLY A 1 178 ? 40.824 -0.911 3.551 1.00 92.62 178 GLY A N 1
ATOM 1351 C CA . GLY A 1 178 ? 39.537 -0.355 3.952 1.00 92.62 178 GLY A CA 1
ATOM 1352 C C . GLY A 1 178 ? 38.373 -0.730 3.030 1.00 92.62 178 GLY A C 1
ATOM 1353 O O . GLY A 1 178 ? 37.330 -0.073 3.077 1.00 92.62 178 GLY A O 1
ATOM 1354 N N . ARG A 1 179 ? 38.516 -1.745 2.167 1.00 91.81 179 ARG A N 1
ATOM 1355 C CA . ARG A 1 179 ? 37.426 -2.207 1.295 1.00 91.81 179 ARG A CA 1
ATOM 1356 C C . ARG A 1 179 ? 36.531 -3.175 2.050 1.00 91.81 179 ARG A C 1
ATOM 1358 O O . ARG A 1 179 ? 37.000 -4.170 2.594 1.00 91.81 179 ARG A O 1
ATOM 1365 N N . ILE A 1 180 ? 35.231 -2.898 2.028 1.00 93.25 180 ILE A N 1
ATOM 1366 C CA . ILE A 1 180 ? 34.226 -3.726 2.692 1.00 93.25 180 ILE A CA 1
ATOM 1367 C C . ILE A 1 180 ? 33.713 -4.794 1.721 1.00 93.25 180 ILE A C 1
ATOM 1369 O O . ILE A 1 180 ? 33.359 -4.491 0.580 1.00 93.25 180 ILE A O 1
ATOM 1373 N N . THR A 1 181 ? 33.648 -6.038 2.186 1.00 91.81 181 THR A N 1
ATOM 1374 C CA . THR A 1 181 ? 33.104 -7.189 1.455 1.00 91.81 181 THR A CA 1
ATOM 1375 C C . THR A 1 181 ? 31.893 -7.771 2.189 1.00 91.81 181 THR A C 1
ATOM 1377 O O . THR A 1 181 ? 31.646 -7.454 3.350 1.00 91.81 181 THR A O 1
ATOM 1380 N N . GLY A 1 182 ? 31.071 -8.569 1.497 1.00 86.50 182 GLY A N 1
ATOM 1381 C CA . GLY A 1 182 ? 29.890 -9.205 2.101 1.00 86.50 182 GLY A CA 1
ATOM 1382 C C . GLY A 1 182 ? 28.666 -8.306 2.294 1.00 86.50 182 GLY A C 1
ATOM 1383 O O . GLY A 1 182 ? 27.669 -8.758 2.856 1.00 86.50 182 GLY A O 1
ATOM 1384 N N . MET A 1 183 ? 28.712 -7.066 1.801 1.00 84.25 183 MET A N 1
ATOM 1385 C CA . MET A 1 183 ? 27.568 -6.154 1.728 1.00 84.25 183 MET A CA 1
ATOM 1386 C C . MET A 1 183 ? 27.245 -5.851 0.261 1.00 84.25 183 MET A C 1
ATOM 1388 O O . MET A 1 183 ? 28.152 -5.619 -0.539 1.00 84.25 183 MET A O 1
ATOM 1392 N N . SER A 1 184 ? 25.963 -5.875 -0.103 1.00 71.31 184 SER A N 1
ATOM 1393 C CA . SER A 1 184 ? 25.489 -5.349 -1.387 1.00 71.31 184 SER A CA 1
ATOM 1394 C C . SER A 1 184 ? 25.280 -3.838 -1.287 1.00 71.31 184 SER A C 1
ATOM 1396 O O . SER A 1 184 ? 24.792 -3.363 -0.260 1.00 71.31 184 SER A O 1
ATOM 1398 N N . TRP A 1 185 ? 25.617 -3.122 -2.360 1.00 49.44 185 TRP A N 1
ATOM 1399 C CA . TRP A 1 185 ? 25.209 -1.736 -2.608 1.00 49.44 185 TRP A CA 1
ATOM 1400 C C . TRP A 1 185 ? 23.878 -1.728 -3.356 1.00 49.44 185 TRP A C 1
ATOM 1402 O O . TRP A 1 185 ? 23.729 -2.588 -4.256 1.00 49.44 185 TRP A O 1
#